Protein AF-A0A8S3ZIM2-F1 (afdb_monomer)

Solvent-accessible surface area (backbone atoms only — not comparable to full-atom values): 17611 Å² total; per-residue (Å²): 140,77,74,74,58,67,69,60,56,50,52,52,49,51,50,53,53,47,50,50,52,50,22,53,50,30,50,75,71,67,43,55,71,60,18,52,49,42,51,47,52,55,48,50,50,37,51,54,51,18,52,50,31,44,75,74,63,44,32,69,61,14,32,52,35,21,51,54,37,28,74,75,41,70,82,48,60,67,31,61,50,44,35,52,54,24,52,51,51,47,48,66,70,69,52,65,71,91,75,64,79,84,56,94,81,63,86,62,71,86,77,53,84,80,79,88,72,93,81,82,91,83,90,81,91,88,75,88,73,81,80,77,78,85,72,84,79,68,100,61,97,59,79,76,52,52,63,54,47,39,69,59,42,48,79,54,35,59,57,52,53,50,38,59,49,46,59,72,71,51,52,83,86,44,74,68,30,47,50,53,43,50,52,35,50,50,52,50,50,50,53,51,52,50,39,52,50,42,44,70,79,50,34,71,67,56,49,58,44,53,55,50,49,53,53,45,53,60,58,65,64,56,68,47,71,61,56,48,53,50,54,53,50,52,54,34,51,53,27,50,75,71,66,40,35,72,62,25,37,58,48,36,54,51,51,48,60,53,55,70,74,53,52,64,92,70,34,89,58,50,65,62,55,51,27,54,38,28,43,53,39,13,52,27,28,44,77,70,68,39,53,74,64,13,51,56,27,42,53,49,24,50,57,52,60,73,75,108

Nearest PDB structures (foldseek):
  1qz2-assembly1_C  TM=8.753E-01  e=6.928E-01  Homo sapiens
  2hr2-assembly2_B  TM=8.976E-01  e=2.356E+00  Chlorobaculum tepidum TLS

Radius of gyration: 35.04 Å; Cα contacts (8 Å, |Δi|>4): 191; chains: 1; bounding box: 87×46×107 Å

InterPro domains:
  IPR011990 Tetratricopeptide-like helical domain superfamily [G3DSA:1.25.40.10] (6-304)
  IPR011990 Tetratricopeptide-like helical domain superfamily [SSF48452] (17-300)
  IPR019734 Tetratricopeptide repeat [SM00028] (43-76)
  IPR019734 Tetratricopeptide repeat [SM00028] (275-308)
  IPR040111 Outer dynein arm-docking complex subunit 4 [PTHR23040] (44-307)

Organism: NCBI:txid100452

Foldseek 3Di:
DDDPPVVVVVVVVVVLVVLLVVLVVCVVVVVPVVSVVSLVVSLVVLLVVLVVCVVVVVLVVSLVSLVVSCVSPVPDVSSVVSNVLSVVSVCVVVDDPVVDDDDPPDDCVVVDDDDDDDDDDDDDDDDPPPPDDDDDDDPDDDCPCLVVLCVQCPVCSVVLVVLVVLLVPQDPPDPVSVVSNVVSVVVNVVSVVSSVVSCSVCPPVNVVVVVVVVVVVVVVPPQQPQRVLVVLLVVLVVCVVVVVLVVSLVSLVVSLVVLVPDDCVRPVPSLVSNLSSLQSNLSSCVSVVVNVSSVVSPVVSVVSVVVD

Secondary structure (DSSP, 8-state):
--PPPHHHHHHHHHHHHHHHHHHHHHHHHT-HHHHHHHHHHHHHHHHHHHHHHHHHT-HHHHHHHHHHHHHH-TT-HHHHHHHHHHHHHHHHHH--GGG----S---GGGTS--------------------------S---THHHHHHHHHHTTHHHHHHHHHHHHHHS-SSSHHHHHHHHHHHHHHHHHHHHHHHHHHHS-HHHHHHHHHHHHHHHHHTS--HHHHHHHHHHHHHHHHHTT-HHHHHHHHHHHHHHHHH--TTT-TTHHHHHHHHHHHHHHHHHHTT-HHHHHHHHHHHHHHHHT-

pLDDT: mean 75.24, std 18.79, range [26.83, 96.44]

Structure (mmCIF, N/CA/C/O backbone):
data_AF-A0A8S3ZIM2-F1
#
_entry.id   AF-A0A8S3ZIM2-F1
#
loop_
_atom_site.group_PDB
_atom_site.id
_atom_site.type_symbol
_atom_site.label_atom_id
_atom_site.label_alt_id
_atom_site.label_comp_id
_atom_site.label_asym_id
_atom_site.label_entity_id
_atom_site.label_seq_id
_atom_site.pdbx_PDB_ins_code
_atom_site.Cartn_x
_atom_site.Cartn_y
_atom_site.Cartn_z
_atom_site.occupancy
_atom_site.B_iso_or_equiv
_atom_site.auth_seq_id
_atom_site.auth_comp_id
_atom_site.auth_asym_id
_atom_site.auth_atom_id
_atom_site.pdbx_PDB_model_num
ATOM 1 N N . MET A 1 1 ? 0.682 16.367 19.847 1.00 40.06 1 MET A N 1
ATOM 2 C CA . MET A 1 1 ? 1.131 16.804 21.178 1.00 40.06 1 MET A CA 1
ATOM 3 C C . MET A 1 1 ? 0.070 17.737 21.733 1.00 40.06 1 MET A C 1
ATOM 5 O O . MET A 1 1 ? 0.164 18.943 21.583 1.00 40.06 1 MET A O 1
ATOM 9 N N . PHE A 1 2 ? -0.998 17.145 22.250 1.00 35.56 2 PHE A N 1
ATOM 10 C CA . PHE A 1 2 ? -1.860 17.784 23.233 1.00 35.56 2 PHE A CA 1
ATOM 11 C C . PHE A 1 2 ? -1.842 16.796 24.382 1.00 35.56 2 PHE A C 1
ATOM 13 O O . PHE A 1 2 ? -2.601 15.835 24.372 1.00 35.56 2 PHE A O 1
ATOM 20 N N . GLY A 1 3 ? -0.847 16.948 25.258 1.00 39.28 3 GLY A N 1
ATOM 21 C CA . GLY A 1 3 ? -1.004 16.418 26.600 1.00 39.28 3 GLY A CA 1
ATOM 22 C C . GLY A 1 3 ? -2.220 17.120 27.183 1.00 39.28 3 GLY A C 1
ATOM 23 O O . GLY A 1 3 ? -2.378 18.332 26.986 1.00 39.28 3 GLY A O 1
ATOM 24 N N . LEU A 1 4 ? -3.104 16.354 27.814 1.00 40.84 4 LEU A N 1
ATOM 25 C CA . LEU A 1 4 ? -4.016 16.944 28.779 1.00 40.84 4 LEU A CA 1
ATOM 26 C C . LEU A 1 4 ? -3.145 17.762 29.748 1.00 40.84 4 LEU A C 1
ATOM 28 O O . LEU A 1 4 ? -2.072 17.280 30.124 1.00 40.84 4 LEU A O 1
ATOM 32 N N . PRO A 1 5 ? -3.514 19.014 30.064 1.00 45.31 5 PRO A N 1
ATOM 33 C CA . PRO A 1 5 ? -2.774 19.787 31.052 1.00 45.31 5 PRO A CA 1
ATOM 34 C C . PRO A 1 5 ? -2.661 18.934 32.321 1.00 45.31 5 PRO A C 1
ATOM 36 O O . PRO A 1 5 ? -3.663 18.362 32.747 1.00 45.31 5 PRO A O 1
ATOM 39 N N . GLU A 1 6 ? -1.452 18.801 32.879 1.00 50.88 6 GLU A N 1
ATOM 40 C CA . GLU A 1 6 ? -1.159 17.921 34.029 1.00 50.88 6 GLU A CA 1
ATOM 41 C C . GLU A 1 6 ? -2.158 18.124 35.187 1.00 50.88 6 GLU A C 1
ATOM 43 O O . GLU A 1 6 ? -2.522 17.169 35.869 1.00 50.88 6 GLU A O 1
ATOM 48 N N . GLU A 1 7 ? -2.715 19.331 35.315 1.00 46.41 7 GLU A N 1
ATOM 49 C CA . GLU A 1 7 ? -3.773 19.686 36.265 1.00 46.41 7 GLU A CA 1
ATOM 50 C C . GLU A 1 7 ? -5.089 18.897 36.087 1.00 46.41 7 GLU A C 1
ATOM 52 O O . GLU A 1 7 ? -5.738 18.557 37.076 1.00 46.41 7 GLU A O 1
ATOM 57 N N . GLU A 1 8 ? -5.517 18.571 34.861 1.00 45.84 8 GLU A N 1
ATOM 58 C CA . GLU A 1 8 ? -6.723 17.755 34.630 1.00 45.84 8 GLU A CA 1
ATOM 59 C C . GLU A 1 8 ? -6.462 16.264 34.893 1.00 45.84 8 GLU A C 1
ATOM 61 O O . GLU A 1 8 ? -7.345 15.558 35.392 1.00 45.84 8 GLU A O 1
ATOM 66 N N . GLU A 1 9 ? -5.246 15.778 34.628 1.00 48.41 9 GLU A N 1
ATOM 67 C CA . GLU A 1 9 ? -4.852 14.407 34.968 1.00 48.41 9 GLU A CA 1
ATOM 68 C C . GLU A 1 9 ? -4.731 14.200 36.483 1.00 48.41 9 GLU A C 1
ATOM 70 O O . GLU A 1 9 ? -5.193 13.170 36.993 1.00 48.41 9 GLU A O 1
ATOM 75 N N . GLU A 1 10 ? -4.188 15.179 37.213 1.00 49.72 10 GLU A N 1
ATOM 76 C CA . GLU A 1 10 ? -4.162 15.190 38.679 1.00 49.72 10 GLU A CA 1
ATOM 77 C C . GLU A 1 10 ? -5.568 15.260 39.273 1.00 49.72 10 GLU A C 1
ATOM 79 O O . GLU A 1 10 ? -5.872 14.532 40.217 1.00 49.72 10 GLU A O 1
ATOM 84 N N . LYS A 1 11 ? -6.471 16.050 38.684 1.00 44.38 11 LYS A N 1
ATOM 85 C CA . LYS A 1 11 ? -7.861 16.157 39.150 1.00 44.38 11 LYS A CA 1
ATOM 86 C C . LYS A 1 11 ? -8.641 14.851 38.969 1.00 44.38 11 LYS A C 1
ATOM 88 O O . LYS A 1 11 ? -9.432 14.478 39.834 1.00 44.38 11 LYS A O 1
ATOM 93 N N . ILE A 1 12 ? -8.392 14.116 37.880 1.00 47.12 12 ILE A N 1
ATOM 94 C CA . ILE A 1 12 ? -9.002 12.800 37.624 1.00 47.12 12 ILE A CA 1
ATOM 95 C C . ILE A 1 12 ? -8.357 11.700 38.486 1.00 47.12 12 ILE A C 1
ATOM 97 O O . ILE A 1 12 ? -9.070 10.797 38.930 1.00 47.12 12 ILE A O 1
ATOM 101 N N . ARG A 1 13 ? -7.040 11.756 38.754 1.00 48.06 13 ARG A N 1
ATOM 102 C CA . ARG A 1 13 ? -6.398 10.894 39.771 1.00 48.06 13 ARG A CA 1
ATOM 103 C C . ARG A 1 13 ? -7.006 11.138 41.145 1.00 48.06 13 ARG A C 1
ATOM 105 O O . ARG A 1 13 ? -7.451 10.186 41.773 1.00 48.06 13 ARG A O 1
ATOM 112 N N . GLY A 1 14 ? -7.125 12.405 41.537 1.00 54.22 14 GLY A N 1
ATOM 113 C CA . GLY A 1 14 ? -7.735 12.821 42.795 1.00 54.22 14 GLY A CA 1
ATOM 114 C C . GLY A 1 14 ? -9.169 12.318 42.948 1.00 54.22 14 GLY A C 1
ATOM 115 O O . GLY A 1 14 ? -9.519 11.838 44.018 1.00 54.22 14 GLY A O 1
ATOM 116 N N . ALA A 1 15 ? -9.968 12.336 41.874 1.00 57.84 15 ALA A N 1
ATOM 117 C CA . ALA A 1 15 ? -11.332 11.804 41.883 1.00 57.84 15 ALA A CA 1
ATOM 118 C C . ALA A 1 15 ? -11.375 10.270 42.030 1.00 57.84 15 ALA A C 1
ATOM 120 O O . ALA A 1 15 ? -12.166 9.728 42.794 1.00 57.84 15 ALA A O 1
ATOM 121 N N . TYR A 1 16 ? -10.518 9.539 41.316 1.00 63.34 16 TYR A N 1
ATOM 122 C CA . TYR A 1 16 ? -10.446 8.080 41.444 1.00 63.34 16 TYR A CA 1
ATOM 123 C C . TYR A 1 16 ? -9.988 7.655 42.847 1.00 63.34 16 TYR A C 1
ATOM 125 O O . TYR A 1 16 ? -10.606 6.787 43.469 1.00 63.34 16 TYR A O 1
ATOM 133 N N . ASP A 1 17 ? -8.932 8.291 43.352 1.00 65.75 17 ASP A N 1
ATOM 134 C CA . ASP A 1 17 ? -8.382 8.009 44.673 1.00 65.75 17 ASP A CA 1
ATOM 135 C C . ASP A 1 17 ? -9.365 8.422 45.778 1.00 65.75 17 ASP A C 1
ATOM 137 O O . ASP A 1 17 ? -9.467 7.724 46.786 1.00 65.75 17 ASP A O 1
ATOM 141 N N . SER A 1 18 ? -10.172 9.473 45.564 1.00 68.75 18 SER A N 1
ATOM 142 C CA . SER A 1 18 ? -11.238 9.855 46.495 1.00 68.75 18 SER A CA 1
ATOM 143 C C . SER A 1 18 ? -12.371 8.832 46.542 1.00 68.75 18 SER A C 1
ATOM 145 O O . SER A 1 18 ? -12.758 8.433 47.636 1.00 68.75 18 SER A O 1
ATOM 147 N N . TYR A 1 19 ? -12.864 8.350 45.393 1.00 70.06 19 TYR A N 1
ATOM 148 C CA . TYR A 1 19 ? -13.929 7.336 45.365 1.00 70.06 19 TYR A CA 1
ATOM 149 C C . TYR A 1 19 ? -13.457 5.987 45.914 1.00 70.06 19 TYR A C 1
ATOM 151 O O . TYR A 1 19 ? -14.219 5.279 46.572 1.00 70.06 19 TYR A O 1
ATOM 159 N N . LYS A 1 20 ? -12.186 5.635 45.692 1.00 69.44 20 LYS A N 1
ATOM 160 C CA . LYS A 1 20 ? -11.586 4.438 46.284 1.00 69.44 20 LYS A CA 1
ATOM 161 C C . LYS A 1 20 ? -11.436 4.576 47.803 1.00 69.44 20 LYS A C 1
ATOM 163 O O . LYS A 1 20 ? -11.844 3.678 48.530 1.00 69.44 20 LYS A O 1
ATOM 168 N N . ALA A 1 21 ? -10.926 5.710 48.285 1.00 75.31 21 ALA A N 1
ATOM 169 C CA . ALA A 1 21 ? -10.783 5.970 49.716 1.00 75.31 21 ALA A CA 1
ATOM 170 C C . ALA A 1 21 ? -12.137 6.047 50.444 1.00 75.31 21 ALA A C 1
ATOM 172 O O . ALA A 1 21 ? -12.240 5.648 51.602 1.00 75.31 21 ALA A O 1
ATOM 173 N N . GLU A 1 22 ? -13.182 6.552 49.787 1.00 76.31 22 GLU A N 1
ATOM 174 C CA . GLU A 1 22 ? -14.550 6.557 50.312 1.00 76.31 22 GLU A CA 1
ATOM 175 C C . GLU A 1 22 ? -15.124 5.137 50.406 1.00 76.31 22 GLU A C 1
ATOM 177 O O . GLU A 1 22 ? -15.691 4.770 51.434 1.00 76.31 22 GLU A O 1
ATOM 182 N N . ALA A 1 23 ? -14.890 4.300 49.392 1.00 71.75 23 ALA A N 1
ATOM 183 C CA . ALA A 1 23 ? -15.284 2.894 49.421 1.00 71.75 23 ALA A CA 1
ATOM 184 C C . ALA A 1 23 ? -14.556 2.099 50.524 1.00 71.75 23 ALA A C 1
ATOM 186 O O . ALA A 1 23 ? -15.188 1.300 51.213 1.00 71.75 23 ALA A O 1
ATOM 187 N N . ASP A 1 24 ? -13.260 2.353 50.739 1.00 76.94 24 ASP A N 1
ATOM 188 C CA . ASP A 1 24 ? -12.471 1.754 51.826 1.00 76.94 24 ASP A CA 1
ATOM 189 C C . ASP A 1 24 ? -12.972 2.175 53.217 1.00 76.94 24 ASP A C 1
ATOM 191 O O . ASP A 1 24 ? -13.046 1.356 54.134 1.00 76.94 24 ASP A O 1
ATOM 195 N N . LYS A 1 25 ? -13.379 3.440 53.383 1.00 81.25 25 LYS A N 1
ATOM 196 C CA . LYS A 1 25 ? -13.999 3.924 54.628 1.00 81.25 25 LYS A CA 1
ATOM 197 C C . LYS A 1 25 ? -15.331 3.231 54.908 1.00 81.25 25 LYS A C 1
ATOM 199 O O . LYS A 1 25 ? -15.547 2.784 56.028 1.00 81.25 25 LYS A O 1
ATOM 204 N N . LEU A 1 26 ? -16.199 3.110 53.903 1.00 79.38 26 LEU A N 1
ATOM 205 C CA . LEU A 1 26 ? -17.494 2.431 54.034 1.00 79.38 26 LEU A CA 1
ATOM 206 C C . LEU A 1 26 ? -17.326 0.937 54.340 1.00 79.38 26 LEU A C 1
ATOM 208 O O . LEU A 1 26 ? -18.061 0.387 55.158 1.00 79.38 26 LEU A O 1
ATOM 212 N N . LEU A 1 27 ? -16.310 0.297 53.751 1.00 76.19 27 LEU A N 1
ATOM 213 C CA . LEU A 1 27 ? -15.953 -1.089 54.050 1.00 76.19 27 LEU A CA 1
ATOM 214 C C . LEU A 1 27 ? -15.533 -1.261 55.519 1.00 76.19 27 LEU A C 1
ATOM 216 O O . LEU A 1 27 ? -15.982 -2.196 56.179 1.00 76.19 27 LEU A O 1
ATOM 220 N N . ASN A 1 28 ? -14.718 -0.336 56.036 1.00 79.75 28 ASN A N 1
ATOM 221 C CA . ASN A 1 28 ? -14.279 -0.335 57.434 1.00 79.75 28 ASN A CA 1
ATOM 222 C C . ASN A 1 28 ? -15.417 -0.014 58.416 1.00 79.75 28 ASN A C 1
ATOM 224 O O . ASN A 1 28 ? -15.389 -0.480 59.552 1.00 79.75 28 ASN A O 1
ATOM 228 N N . ASN A 1 29 ? -16.424 0.742 57.974 1.00 82.69 29 ASN A N 1
ATOM 229 C CA . ASN A 1 29 ? -17.606 1.085 58.766 1.00 82.69 29 ASN A CA 1
ATOM 230 C C . ASN A 1 29 ? -18.688 -0.015 58.764 1.00 82.69 29 ASN A C 1
ATOM 232 O O . ASN A 1 29 ? -19.634 0.072 59.541 1.00 82.69 29 ASN A O 1
ATOM 236 N N . GLY A 1 30 ? -18.546 -1.063 57.940 1.00 75.75 30 GLY A N 1
ATOM 237 C CA . GLY A 1 30 ? -19.491 -2.186 57.862 1.00 75.75 30 GLY A CA 1
ATOM 238 C C . GLY A 1 30 ? -20.642 -2.000 56.864 1.00 75.75 30 GLY A C 1
ATOM 239 O O . GLY A 1 30 ? -21.494 -2.881 56.740 1.00 75.75 30 GLY A O 1
ATOM 240 N N . ASP A 1 31 ? -20.651 -0.909 56.094 1.00 79.94 31 ASP A N 1
ATOM 241 C CA . ASP A 1 31 ? -21.676 -0.615 55.086 1.00 79.94 31 ASP A CA 1
ATOM 242 C C . ASP A 1 31 ? -21.326 -1.262 53.737 1.00 79.94 31 ASP A C 1
ATOM 244 O O . ASP A 1 31 ? -20.987 -0.627 52.733 1.00 79.94 31 ASP A O 1
ATOM 248 N N . TYR A 1 32 ? -21.408 -2.595 53.710 1.00 72.75 32 TYR A N 1
ATOM 249 C CA . TYR A 1 32 ? -20.940 -3.410 52.585 1.00 72.75 32 TYR A CA 1
ATOM 250 C C . TYR A 1 32 ? -21.671 -3.118 51.265 1.00 72.75 32 TYR A C 1
ATOM 252 O O . TYR A 1 32 ? -21.058 -3.159 50.199 1.00 72.75 32 TYR A O 1
ATOM 260 N N . LYS A 1 33 ? -22.974 -2.803 51.301 1.00 74.56 33 LYS A N 1
ATOM 261 C CA . LYS A 1 33 ? -23.769 -2.532 50.085 1.00 74.56 33 LYS A CA 1
ATOM 262 C C . LYS A 1 33 ? -23.306 -1.267 49.364 1.00 74.56 33 LYS A C 1
ATOM 264 O O . LYS A 1 33 ? -23.179 -1.261 48.140 1.00 74.56 33 LYS A O 1
ATOM 269 N N . GLU A 1 34 ? -23.043 -0.206 50.115 1.00 74.69 34 GLU A N 1
ATOM 270 C CA . GLU A 1 34 ? -22.626 1.087 49.571 1.00 74.69 34 GLU A CA 1
ATOM 271 C C . GLU A 1 34 ? -21.165 1.048 49.131 1.00 74.69 34 GLU A C 1
ATOM 273 O O . GLU A 1 34 ? -20.849 1.526 48.040 1.00 74.69 34 GLU A O 1
ATOM 278 N N . ALA A 1 35 ? -20.308 0.350 49.884 1.00 70.44 35 ALA A N 1
ATOM 279 C CA . ALA A 1 35 ? -18.944 0.052 49.461 1.00 70.44 35 ALA A CA 1
ATOM 280 C C . ALA A 1 35 ? -18.919 -0.684 48.104 1.00 70.44 35 ALA A C 1
ATOM 282 O O . ALA A 1 35 ? -18.215 -0.269 47.182 1.00 70.44 35 ALA A O 1
ATOM 283 N N . ILE A 1 36 ? -19.738 -1.732 47.925 1.00 69.81 36 ILE A N 1
ATOM 284 C CA . ILE A 1 36 ? -19.829 -2.485 46.658 1.00 69.81 36 ILE A CA 1
ATOM 285 C C . ILE A 1 36 ? -20.285 -1.590 45.497 1.00 69.81 36 ILE A C 1
ATOM 287 O O . ILE A 1 36 ? -19.753 -1.705 44.384 1.00 69.81 36 ILE A O 1
ATOM 291 N N . ASN A 1 37 ? -21.248 -0.697 45.730 1.00 72.94 37 ASN A N 1
ATOM 292 C CA . ASN A 1 37 ? -21.720 0.243 44.715 1.00 72.94 37 ASN A CA 1
ATOM 293 C C . ASN A 1 37 ? -20.607 1.208 44.292 1.00 72.94 37 ASN A C 1
ATOM 295 O O . ASN A 1 37 ? -20.339 1.329 43.095 1.00 72.94 37 ASN A O 1
ATOM 299 N N . GLN A 1 38 ? -19.894 1.811 45.247 1.00 70.88 38 GLN A N 1
ATOM 300 C CA . GLN A 1 38 ? -18.771 2.709 44.957 1.00 70.88 38 GLN A CA 1
ATOM 301 C C . GLN A 1 38 ? -17.652 1.988 44.193 1.00 70.88 38 GLN A C 1
ATOM 303 O O . GLN A 1 38 ? -17.207 2.453 43.142 1.00 70.88 38 GLN A O 1
ATOM 308 N N . TYR A 1 39 ? -17.290 0.771 44.608 1.00 68.88 39 TYR A N 1
ATOM 309 C CA . TYR A 1 39 ? -16.339 -0.069 43.873 1.00 68.88 39 TYR A CA 1
ATOM 310 C C . TYR A 1 39 ? -16.793 -0.413 42.449 1.00 68.88 39 TYR A C 1
ATOM 312 O O . TYR A 1 39 ? -15.966 -0.583 41.543 1.00 68.88 39 TYR A O 1
ATOM 320 N N . THR A 1 40 ? -18.105 -0.506 42.226 1.00 68.38 40 THR A N 1
ATOM 321 C CA . THR A 1 40 ? -18.676 -0.738 40.895 1.00 68.38 40 THR A CA 1
ATOM 322 C C . THR A 1 40 ? -18.519 0.486 40.005 1.00 68.38 40 THR A C 1
ATOM 324 O O . THR A 1 40 ? -18.081 0.332 38.865 1.00 68.38 40 THR A O 1
ATOM 327 N N . TYR A 1 41 ? -18.776 1.688 40.524 1.00 74.00 41 TYR A N 1
ATOM 328 C CA . TYR A 1 41 ? -18.547 2.939 39.795 1.00 74.00 41 TYR A CA 1
ATOM 329 C C . TYR A 1 41 ? -17.073 3.147 39.449 1.00 74.00 41 TYR A C 1
ATOM 331 O O . TYR A 1 41 ? -16.751 3.463 38.305 1.00 74.00 41 TYR A O 1
ATOM 339 N N . VAL A 1 42 ? -16.174 2.875 40.396 1.00 76.38 42 VAL A N 1
ATOM 340 C CA . VAL A 1 42 ? -14.722 2.952 40.190 1.00 76.38 42 VAL A CA 1
ATOM 341 C C . VAL A 1 42 ? -14.268 2.007 39.069 1.00 76.38 42 VAL A C 1
ATOM 343 O O . VAL A 1 42 ? -13.549 2.413 38.152 1.00 76.38 42 VAL A O 1
ATOM 346 N N . SER A 1 43 ? -14.742 0.759 39.090 1.00 74.69 43 SER A N 1
ATOM 347 C CA . SER A 1 43 ? -14.428 -0.232 38.053 1.00 74.69 43 SER A CA 1
ATOM 348 C C . SER A 1 43 ? -15.003 0.170 36.691 1.00 74.69 43 SER A C 1
ATOM 350 O O . SER A 1 43 ? -14.339 0.048 35.663 1.00 74.69 43 SER A O 1
ATOM 352 N N . HIS A 1 44 ? -16.231 0.687 36.664 1.00 79.19 44 HIS A N 1
ATOM 353 C CA . HIS A 1 44 ? -16.870 1.127 35.428 1.00 79.19 44 HIS A CA 1
ATOM 354 C C . HIS A 1 44 ? -16.162 2.348 34.819 1.00 79.19 44 HIS A C 1
ATOM 356 O O . HIS A 1 44 ? -15.917 2.380 33.614 1.00 79.19 44 HIS A O 1
ATOM 362 N N . GLY A 1 45 ? -15.743 3.307 35.650 1.00 80.69 45 GLY A N 1
ATOM 363 C CA . GLY A 1 45 ? -14.967 4.473 35.228 1.00 80.69 45 GLY A CA 1
ATOM 364 C C . GLY A 1 45 ? -13.591 4.101 34.674 1.00 80.69 45 GLY A C 1
ATOM 365 O O . GLY A 1 45 ? -13.186 4.623 33.635 1.00 80.69 45 GLY A O 1
ATOM 366 N N . MET A 1 46 ? -12.893 3.139 35.294 1.00 82.62 46 MET A N 1
ATOM 367 C CA . MET A 1 46 ? -11.647 2.595 34.737 1.00 82.62 46 MET A CA 1
ATOM 368 C C . MET A 1 46 ? -11.851 1.991 33.349 1.00 82.62 46 MET A C 1
ATOM 370 O O . MET A 1 46 ? -11.039 2.220 32.454 1.00 82.62 46 MET A O 1
ATOM 374 N N . PHE A 1 47 ? -12.928 1.225 33.169 1.00 85.56 47 PHE A N 1
ATOM 375 C CA . PHE A 1 47 ? -13.239 0.606 31.887 1.00 85.56 47 PHE A CA 1
ATOM 376 C C . PHE A 1 47 ? -13.536 1.656 30.810 1.00 85.56 47 PHE A C 1
ATOM 378 O O . PHE A 1 47 ? -12.966 1.594 29.725 1.00 85.56 47 PHE A O 1
ATOM 385 N N . GLN A 1 48 ? -14.357 2.664 31.120 1.00 82.75 48 GLN A N 1
ATOM 386 C CA . GLN A 1 48 ? -14.639 3.764 30.191 1.00 82.75 48 GLN A CA 1
ATOM 387 C C . GLN A 1 48 ? -13.375 4.555 29.832 1.00 82.75 48 GLN A C 1
ATOM 389 O O . GLN A 1 48 ? -13.171 4.895 28.668 1.00 82.75 48 GLN A O 1
ATOM 394 N N . LYS A 1 49 ? -12.493 4.805 30.808 1.00 83.06 49 LYS A N 1
ATOM 395 C CA . LYS A 1 49 ? -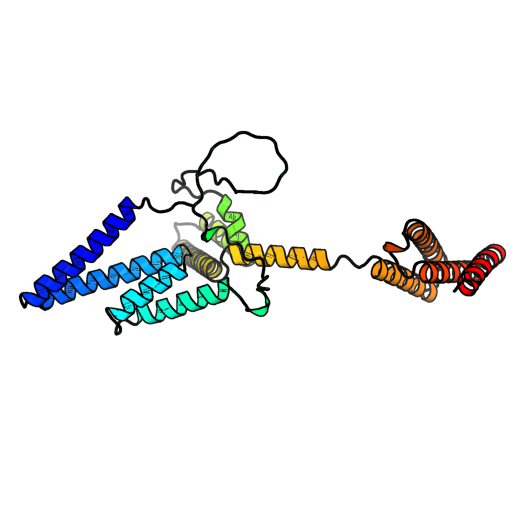11.202 5.464 30.578 1.00 83.06 49 LYS A CA 1
ATOM 396 C C . LYS A 1 49 ? -10.297 4.632 29.664 1.00 83.06 49 LYS A C 1
ATOM 398 O O . LYS A 1 49 ? -9.685 5.182 28.753 1.00 83.06 49 LYS A O 1
ATOM 403 N N . ALA A 1 50 ? -10.243 3.317 29.867 1.00 87.00 50 ALA A N 1
ATOM 404 C CA . ALA A 1 50 ? -9.489 2.409 29.006 1.00 87.00 50 ALA A CA 1
ATOM 405 C C . ALA A 1 50 ? -10.042 2.378 27.568 1.00 87.00 50 ALA A C 1
ATOM 407 O O . ALA A 1 50 ? -9.268 2.470 26.617 1.00 87.00 50 ALA A O 1
ATOM 408 N N . GLU A 1 51 ? -11.366 2.335 27.394 1.00 84.25 51 GLU A N 1
ATOM 409 C CA . GLU A 1 51 ? -12.008 2.413 26.073 1.00 84.25 51 GLU A CA 1
ATOM 410 C C . GLU A 1 51 ? -11.775 3.775 25.396 1.00 84.25 51 GLU A C 1
ATOM 412 O O . GLU A 1 51 ? -11.573 3.830 24.183 1.00 84.25 51 GLU A O 1
ATOM 417 N N . ALA A 1 52 ? -11.721 4.877 26.152 1.00 82.38 52 ALA A N 1
ATOM 418 C CA . ALA A 1 52 ? -11.377 6.191 25.611 1.00 82.38 52 ALA A CA 1
ATOM 419 C C . ALA A 1 52 ? -9.945 6.224 25.050 1.00 82.38 52 ALA A C 1
ATOM 421 O O . ALA A 1 52 ? -9.757 6.619 23.898 1.00 82.38 52 ALA A O 1
ATOM 422 N N . PHE A 1 53 ? -8.952 5.737 25.807 1.00 84.44 53 PHE A N 1
ATOM 423 C CA . PHE A 1 53 ? -7.573 5.610 25.313 1.00 84.44 53 PHE A CA 1
ATOM 424 C C . PHE A 1 53 ? -7.473 4.662 24.115 1.00 84.44 53 PHE A C 1
ATOM 426 O O . PHE A 1 53 ? -6.768 4.952 23.149 1.00 84.44 53 PHE A O 1
ATOM 433 N N . PHE A 1 54 ? -8.232 3.564 24.134 1.00 87.69 54 PHE A N 1
ATOM 434 C CA . PHE A 1 54 ? -8.287 2.627 23.018 1.00 87.69 54 PHE A CA 1
ATOM 435 C C . PHE A 1 54 ? -8.824 3.297 21.743 1.00 87.69 54 PHE A C 1
ATOM 437 O O . PHE A 1 54 ? -8.246 3.139 20.670 1.00 87.69 54 PHE A O 1
ATOM 444 N N . ASN A 1 55 ? -9.893 4.090 21.855 1.00 80.81 55 ASN A N 1
ATOM 445 C CA . ASN A 1 55 ? -10.471 4.835 20.733 1.00 80.81 55 ASN A CA 1
ATOM 446 C C . ASN A 1 55 ? -9.574 5.990 20.260 1.00 80.81 55 ASN A C 1
ATOM 448 O O . ASN A 1 55 ? -9.581 6.328 19.076 1.00 80.81 55 ASN A O 1
ATOM 452 N N . GLN A 1 56 ? -8.792 6.580 21.166 1.00 78.38 56 GLN A N 1
ATOM 453 C CA . GLN A 1 56 ? -7.763 7.570 20.844 1.00 78.38 56 GLN A CA 1
ATOM 454 C C . GLN A 1 56 ? -6.577 6.949 20.082 1.00 78.38 56 GLN A C 1
ATOM 456 O O . GLN A 1 56 ? -5.941 7.635 19.281 1.00 78.38 56 GLN A O 1
ATOM 461 N N . GLY A 1 57 ? -6.331 5.649 20.272 1.00 79.56 57 GLY A N 1
ATOM 462 C CA . GLY A 1 57 ? -5.251 4.893 19.636 1.00 79.56 57 GLY A CA 1
ATOM 463 C C . GLY A 1 57 ? -3.996 4.728 20.498 1.00 79.56 57 GLY A C 1
ATOM 464 O O . GLY A 1 57 ? -3.009 4.195 20.002 1.00 79.56 57 GLY A O 1
ATOM 465 N N . ASP A 1 58 ? -4.036 5.148 21.767 1.00 82.50 58 ASP A N 1
ATOM 466 C CA . ASP A 1 58 ? -2.962 4.936 22.747 1.00 82.50 58 ASP A CA 1
ATOM 467 C C . ASP A 1 58 ? -3.163 3.572 23.431 1.00 82.50 58 ASP A C 1
ATOM 469 O O . ASP A 1 58 ? -3.652 3.460 24.563 1.00 82.50 58 ASP A O 1
ATOM 473 N N . PHE A 1 59 ? -2.846 2.502 22.698 1.00 89.31 59 PHE A N 1
ATOM 474 C CA . PHE A 1 59 ? -3.154 1.126 23.097 1.00 89.31 59 PHE A CA 1
ATOM 475 C C . PHE A 1 59 ? -2.383 0.669 24.338 1.00 89.31 59 PHE A C 1
ATOM 477 O O . PHE A 1 59 ? -2.900 -0.122 25.125 1.00 89.31 59 PHE A O 1
ATOM 484 N N . GLU A 1 60 ? -1.179 1.191 24.551 1.00 90.06 60 GLU A N 1
ATOM 485 C CA . GLU A 1 60 ? -0.328 0.909 25.705 1.00 90.06 60 GLU A CA 1
ATOM 486 C C . GLU A 1 60 ? -0.985 1.423 26.987 1.00 90.06 60 GLU A C 1
ATOM 488 O O . GLU A 1 60 ? -1.097 0.699 27.978 1.00 90.06 60 GLU A O 1
ATOM 493 N N . MET A 1 61 ? -1.489 2.660 26.952 1.00 80.00 61 MET A N 1
ATOM 494 C CA . MET A 1 61 ? -2.173 3.263 28.092 1.00 80.00 61 MET A CA 1
ATOM 495 C C . MET A 1 61 ? -3.518 2.577 28.350 1.00 80.00 61 MET A C 1
ATOM 497 O O . MET A 1 61 ? -3.848 2.269 29.497 1.00 80.00 61 MET A O 1
ATOM 501 N N . ALA A 1 62 ? -4.263 2.256 27.287 1.00 88.75 62 ALA A N 1
ATOM 502 C CA . ALA A 1 62 ? -5.487 1.466 27.390 1.00 88.75 62 ALA A CA 1
ATOM 503 C C . ALA A 1 62 ? -5.229 0.099 28.050 1.00 88.75 62 ALA A C 1
ATOM 505 O O . ALA A 1 62 ? -5.945 -0.282 28.977 1.00 88.75 62 ALA A O 1
ATOM 506 N N . LEU A 1 63 ? -4.169 -0.606 27.637 1.00 93.19 63 LEU A N 1
ATOM 507 C CA . LEU A 1 63 ? -3.772 -1.902 28.191 1.00 93.19 63 LEU A CA 1
ATOM 508 C C . LEU A 1 63 ? -3.436 -1.806 29.687 1.00 93.19 63 LEU A C 1
ATOM 510 O O . LEU A 1 63 ? -3.887 -2.644 30.470 1.00 93.19 63 LEU A O 1
ATOM 514 N N . VAL A 1 64 ? -2.710 -0.763 30.105 1.00 89.19 64 VAL A N 1
ATOM 515 C CA . VAL A 1 64 ? -2.404 -0.511 31.524 1.00 89.19 64 VAL A CA 1
ATOM 516 C C . VAL A 1 64 ? -3.684 -0.337 32.342 1.00 89.19 64 VAL A C 1
ATOM 518 O O . VAL A 1 64 ? -3.822 -0.952 33.402 1.00 89.19 64 VAL A O 1
ATOM 521 N N . PHE A 1 65 ? -4.640 0.468 31.869 1.00 85.81 65 PHE A N 1
ATOM 522 C CA . PHE A 1 65 ? -5.911 0.654 32.574 1.00 85.81 65 PHE A CA 1
ATOM 523 C C . PHE A 1 65 ? -6.768 -0.617 32.586 1.00 85.81 65 PHE A C 1
ATOM 525 O O . PHE A 1 65 ? -7.380 -0.908 33.616 1.00 85.81 65 PHE A O 1
ATOM 532 N N . TYR A 1 66 ? -6.759 -1.422 31.518 1.00 92.69 66 TYR A N 1
ATOM 533 C CA . TYR A 1 66 ? -7.444 -2.714 31.524 1.00 92.69 66 TYR A CA 1
ATOM 534 C C . TYR A 1 66 ? -6.846 -3.696 32.536 1.00 92.69 66 TYR A C 1
ATOM 536 O O . TYR A 1 66 ? -7.603 -4.338 33.261 1.00 92.69 66 TYR A O 1
ATOM 544 N N . HIS A 1 67 ? -5.516 -3.785 32.644 1.00 91.69 67 HIS A N 1
ATOM 545 C CA . HIS A 1 67 ? -4.865 -4.621 33.659 1.00 91.69 67 HIS A CA 1
ATOM 546 C C . HIS A 1 67 ? -5.122 -4.117 35.081 1.00 91.69 67 HIS A C 1
ATOM 548 O O . HIS A 1 67 ? -5.416 -4.917 35.967 1.00 91.69 67 HIS A O 1
ATOM 554 N N . ARG A 1 68 ? -5.079 -2.797 35.307 1.00 86.69 68 ARG A N 1
ATOM 555 C CA . ARG A 1 68 ? -5.431 -2.203 36.608 1.00 86.69 68 ARG A CA 1
ATOM 556 C C . ARG A 1 68 ? -6.864 -2.547 37.010 1.00 86.69 68 ARG A C 1
ATOM 558 O O . ARG A 1 68 ? -7.080 -2.981 38.135 1.00 86.69 68 ARG A O 1
ATOM 565 N N . GLY A 1 69 ? -7.819 -2.415 36.089 1.00 86.12 69 GLY A N 1
ATOM 566 C CA . GLY A 1 69 ? -9.213 -2.787 36.332 1.00 86.12 69 GLY A CA 1
ATOM 567 C C . GLY A 1 69 ? -9.407 -4.289 36.541 1.00 86.12 69 GLY A C 1
ATOM 568 O O . GLY A 1 69 ? -10.158 -4.688 37.428 1.00 86.12 69 GLY A O 1
ATOM 569 N N . HIS A 1 70 ? -8.675 -5.124 35.800 1.00 87.62 70 HIS A N 1
ATOM 570 C CA . HIS A 1 70 ? -8.704 -6.578 35.965 1.00 87.62 70 HIS A CA 1
ATOM 571 C C . HIS A 1 70 ? -8.168 -7.029 37.330 1.00 87.62 70 HIS A C 1
ATOM 573 O O . HIS A 1 70 ? -8.738 -7.931 37.933 1.00 87.62 70 HIS A O 1
ATOM 579 N N . ASN A 1 71 ? -7.125 -6.373 37.847 1.00 83.81 71 ASN A N 1
ATOM 580 C CA . ASN A 1 71 ? -6.583 -6.665 39.176 1.00 83.81 71 ASN A CA 1
ATOM 581 C C . ASN A 1 71 ? -7.557 -6.280 40.301 1.00 83.81 71 ASN A C 1
ATOM 583 O O . ASN A 1 71 ? -7.552 -6.915 41.350 1.00 83.81 71 ASN A O 1
ATOM 587 N N . VAL A 1 72 ? -8.386 -5.250 40.093 1.00 79.69 72 VAL A N 1
ATOM 588 C CA . VAL A 1 72 ? -9.416 -4.831 41.060 1.00 79.69 72 VAL A CA 1
ATOM 589 C C . VAL A 1 72 ? -10.655 -5.729 40.978 1.00 79.69 72 VAL A C 1
ATOM 591 O O . VAL A 1 72 ? -11.221 -6.085 42.008 1.00 79.69 72 VAL A O 1
ATOM 594 N N . ARG A 1 73 ? -11.085 -6.114 39.768 1.00 79.12 73 ARG A N 1
ATOM 595 C CA . ARG A 1 73 ? -12.200 -7.047 39.540 1.00 79.12 73 ARG A CA 1
ATOM 596 C C . ARG A 1 73 ? -11.869 -8.066 38.446 1.00 79.12 73 ARG A C 1
ATOM 598 O O . ARG A 1 73 ? -12.174 -7.822 37.271 1.00 79.12 73 ARG A O 1
ATOM 605 N N . PRO A 1 74 ? -11.327 -9.240 38.814 1.00 81.50 74 PRO A N 1
ATOM 606 C CA . PRO A 1 74 ? -11.014 -10.286 37.842 1.00 81.50 74 PRO A CA 1
ATOM 607 C C . PRO A 1 74 ? -12.270 -10.917 37.214 1.00 81.50 74 PRO A C 1
ATOM 609 O O . PRO A 1 74 ? -12.224 -11.391 36.072 1.00 81.50 74 PRO A O 1
ATOM 612 N N . ASP A 1 75 ? -13.407 -10.852 37.913 1.00 82.81 75 ASP A N 1
ATOM 613 C CA . ASP A 1 75 ? -14.679 -11.456 37.497 1.00 82.81 75 ASP A CA 1
ATOM 614 C C . ASP A 1 75 ? -15.252 -10.822 36.222 1.00 82.81 75 ASP A C 1
ATOM 616 O O . ASP A 1 75 ? -15.826 -11.507 35.369 1.00 82.81 75 ASP A O 1
ATOM 620 N N . LEU A 1 76 ? -15.041 -9.514 36.036 1.00 83.19 76 LEU A N 1
ATOM 621 C CA . LEU A 1 76 ? -15.559 -8.759 34.896 1.00 83.19 76 LEU A CA 1
ATOM 622 C C . LEU A 1 76 ? -14.876 -9.189 33.590 1.00 83.19 76 LEU A C 1
ATOM 624 O O . LEU A 1 76 ? -13.722 -8.858 33.310 1.00 83.19 76 LEU A O 1
ATOM 628 N N . HIS A 1 77 ? -15.632 -9.888 32.737 1.00 86.50 77 HIS A N 1
ATOM 629 C CA . HIS A 1 77 ? -15.156 -10.350 31.429 1.00 86.50 77 HIS A CA 1
ATOM 630 C C . HIS A 1 77 ? -14.708 -9.201 30.510 1.00 86.50 77 HIS A C 1
ATOM 632 O O . HIS A 1 77 ? -13.773 -9.369 29.727 1.00 86.50 77 HIS A O 1
ATOM 638 N N . ASN A 1 78 ? -15.320 -8.021 30.644 1.00 86.12 78 ASN A N 1
ATOM 639 C CA . ASN A 1 78 ? -15.029 -6.847 29.818 1.00 86.12 78 ASN A CA 1
ATOM 640 C C . ASN A 1 78 ? -13.549 -6.440 29.877 1.00 86.12 78 ASN A C 1
ATOM 642 O O . ASN A 1 78 ? -12.968 -6.111 28.846 1.00 86.12 78 ASN A O 1
ATOM 646 N N . PHE A 1 79 ? -12.909 -6.539 31.049 1.00 91.12 79 PHE A N 1
ATOM 647 C CA . PHE A 1 79 ? -11.479 -6.255 31.184 1.00 91.12 79 PHE A CA 1
ATOM 648 C C . PHE A 1 79 ? -10.616 -7.292 30.463 1.00 91.12 79 PHE A C 1
ATOM 650 O O . PHE A 1 79 ? -9.698 -6.922 29.742 1.00 91.12 79 PHE A O 1
ATOM 657 N N . ARG A 1 80 ? -10.944 -8.586 30.572 1.00 92.50 80 ARG A N 1
ATOM 658 C CA . ARG A 1 80 ? -10.227 -9.659 29.856 1.00 92.50 80 ARG A CA 1
ATOM 659 C C . ARG A 1 80 ? -10.349 -9.524 28.339 1.00 92.50 80 ARG A C 1
ATOM 661 O O . ARG A 1 80 ? -9.394 -9.795 27.611 1.00 92.50 80 ARG A O 1
ATOM 668 N N . LEU A 1 81 ? -11.520 -9.115 27.855 1.00 92.75 81 LEU A N 1
ATOM 669 C CA . LEU A 1 81 ? -11.724 -8.806 26.444 1.00 92.75 81 LEU A CA 1
ATOM 670 C C . LEU A 1 81 ? -10.900 -7.580 26.024 1.00 92.75 81 LEU A C 1
ATOM 672 O O . LEU A 1 81 ? -10.193 -7.651 25.024 1.00 92.75 81 LEU A O 1
ATOM 676 N N . GLY A 1 82 ? -10.934 -6.505 26.817 1.00 92.00 82 GLY A N 1
ATOM 677 C CA . GLY A 1 82 ? -10.156 -5.286 26.587 1.00 92.00 82 GLY A CA 1
ATOM 678 C C . GLY A 1 82 ? -8.645 -5.528 26.541 1.00 92.00 82 GLY A C 1
ATOM 679 O O . GLY A 1 82 ? -7.981 -5.013 25.647 1.00 92.00 82 GLY A O 1
ATOM 680 N N . ILE A 1 83 ? -8.112 -6.379 27.428 1.00 94.62 83 ILE A N 1
ATOM 681 C CA . ILE A 1 83 ? -6.696 -6.788 27.429 1.00 94.62 83 ILE A CA 1
ATOM 682 C C . ILE A 1 83 ? -6.328 -7.438 26.095 1.00 94.62 83 ILE A C 1
ATOM 684 O O . ILE A 1 83 ? -5.401 -6.979 25.435 1.00 94.62 83 ILE A O 1
ATOM 688 N N . ARG A 1 84 ? -7.078 -8.462 25.661 1.00 94.25 84 ARG A N 1
ATOM 689 C CA . ARG A 1 84 ? -6.806 -9.150 24.387 1.00 94.25 84 ARG A CA 1
ATOM 690 C C . ARG A 1 84 ? -6.905 -8.198 23.198 1.00 94.25 84 ARG A C 1
ATOM 692 O O . ARG A 1 84 ? -6.013 -8.177 22.361 1.00 94.25 84 ARG A O 1
ATOM 699 N N . LYS A 1 85 ? -7.946 -7.362 23.175 1.00 93.75 85 LYS A N 1
ATOM 700 C CA . LYS A 1 85 ? -8.176 -6.345 22.140 1.00 93.75 85 LYS A CA 1
ATOM 701 C C . LYS A 1 85 ? -7.006 -5.357 22.047 1.00 93.75 85 LYS A C 1
ATOM 703 O O . LYS A 1 85 ? -6.552 -5.043 20.952 1.00 93.75 85 LYS A O 1
ATOM 708 N N . ALA A 1 86 ? -6.505 -4.874 23.184 1.00 94.06 86 ALA A N 1
ATOM 709 C CA . ALA A 1 86 ? -5.372 -3.953 23.234 1.00 94.06 86 ALA A CA 1
ATOM 710 C C . ALA A 1 86 ? -4.050 -4.639 22.855 1.00 94.06 86 ALA A C 1
ATOM 712 O O . ALA A 1 86 ? -3.275 -4.068 22.096 1.00 94.06 86 ALA A O 1
ATOM 713 N N . GLN A 1 87 ? -3.813 -5.874 23.306 1.00 93.25 87 GLN A N 1
ATOM 714 C CA . GLN A 1 87 ? -2.640 -6.663 22.912 1.00 93.25 87 GLN A CA 1
ATOM 715 C C . GLN A 1 87 ? -2.602 -6.921 21.404 1.00 93.25 87 GLN A C 1
ATOM 717 O O . GLN A 1 87 ? -1.567 -6.724 20.772 1.00 93.25 87 GLN A O 1
ATOM 722 N N . GLU A 1 88 ? -3.732 -7.315 20.818 1.00 91.50 88 GLU A N 1
ATOM 723 C CA . GLU A 1 88 ? -3.851 -7.539 19.379 1.00 91.50 88 GLU A CA 1
ATOM 724 C C . GLU A 1 88 ? -3.645 -6.237 18.596 1.00 91.50 88 GLU A C 1
ATOM 726 O O . GLU A 1 88 ? -2.910 -6.220 17.611 1.00 91.50 88 GLU A O 1
ATOM 731 N N . ALA A 1 89 ? -4.210 -5.119 19.066 1.00 89.38 89 ALA A N 1
ATOM 732 C CA . ALA A 1 89 ? -3.980 -3.808 18.465 1.00 89.38 89 ALA A CA 1
ATOM 733 C C . ALA A 1 89 ? -2.495 -3.404 18.502 1.00 89.38 89 ALA A C 1
ATOM 735 O O . ALA A 1 89 ? -1.967 -2.947 17.490 1.00 89.38 89 ALA A O 1
ATOM 736 N N . ILE A 1 90 ? -1.798 -3.629 19.623 1.00 88.06 90 ILE A N 1
ATOM 737 C CA . ILE A 1 90 ? -0.351 -3.381 19.742 1.00 88.06 90 ILE A CA 1
ATOM 738 C C . ILE A 1 90 ? 0.427 -4.277 18.778 1.00 88.06 90 ILE A C 1
ATOM 740 O O . ILE A 1 90 ? 1.280 -3.785 18.041 1.00 88.06 90 ILE A O 1
ATOM 744 N N . PHE A 1 91 ? 0.120 -5.575 18.731 1.00 84.94 91 PHE A N 1
ATOM 745 C CA . PHE A 1 91 ? 0.791 -6.511 17.830 1.00 84.94 91 PHE A CA 1
ATOM 746 C C . PHE A 1 91 ? 0.600 -6.117 16.360 1.00 84.94 91 PHE A C 1
ATOM 748 O O . PHE A 1 91 ? 1.557 -6.099 15.587 1.00 84.94 91 PHE A O 1
ATOM 755 N N . ASN A 1 92 ? -0.612 -5.708 15.989 1.00 86.31 92 ASN A N 1
ATOM 756 C CA . ASN A 1 92 ? -0.918 -5.210 14.651 1.00 86.31 92 ASN A CA 1
ATOM 757 C C . ASN A 1 92 ? -0.171 -3.906 14.323 1.00 86.31 92 ASN A C 1
ATOM 759 O O . ASN A 1 92 ? 0.238 -3.709 13.177 1.00 86.31 92 ASN A O 1
ATOM 763 N N . CYS A 1 93 ? 0.038 -3.027 15.308 1.00 80.62 93 CYS A N 1
ATOM 764 C CA . CYS A 1 93 ? 0.822 -1.798 15.153 1.00 80.62 93 CYS A CA 1
ATOM 765 C C . CYS A 1 93 ? 2.321 -2.064 14.969 1.00 80.62 93 CYS A C 1
ATOM 767 O O . CYS A 1 93 ? 2.954 -1.432 14.122 1.00 80.62 93 CYS A O 1
ATOM 769 N N . VAL A 1 94 ? 2.890 -2.976 15.761 1.00 77.56 94 VAL A N 1
ATOM 770 C CA . VAL A 1 94 ? 4.324 -3.309 15.737 1.00 77.56 94 VAL A CA 1
ATOM 771 C C . VAL A 1 94 ? 4.671 -4.168 14.514 1.00 77.56 94 VAL A C 1
ATOM 773 O O . VAL A 1 94 ? 5.708 -3.966 13.880 1.00 77.56 94 VAL A O 1
ATOM 776 N N . GLY A 1 95 ? 3.780 -5.083 14.130 1.00 72.81 95 GLY A N 1
ATOM 777 C CA . GLY A 1 95 ? 3.997 -6.029 13.042 1.00 72.81 95 GLY A CA 1
ATOM 778 C C . GLY A 1 95 ? 5.004 -7.130 13.392 1.00 72.81 95 GLY A C 1
ATOM 779 O O . GLY A 1 95 ? 5.323 -7.379 14.552 1.00 72.81 95 GLY A O 1
ATOM 780 N N . THR A 1 96 ? 5.504 -7.831 12.372 1.00 70.44 96 THR A N 1
ATOM 781 C CA . THR A 1 96 ? 6.454 -8.939 12.552 1.00 70.44 96 THR A CA 1
ATOM 782 C C . THR A 1 96 ? 7.841 -8.430 12.971 1.00 70.44 96 THR A C 1
ATOM 784 O O . THR A 1 96 ? 8.353 -7.518 12.310 1.00 70.44 96 THR A O 1
ATOM 787 N N . PRO A 1 97 ? 8.497 -9.046 13.976 1.00 65.00 97 PRO A N 1
ATOM 788 C CA . PRO A 1 97 ? 9.793 -8.600 14.502 1.00 65.00 97 PRO A CA 1
ATOM 789 C C . PRO A 1 97 ? 10.908 -8.545 13.443 1.00 65.00 97 PRO A C 1
ATOM 791 O O . PRO A 1 97 ? 11.767 -7.672 13.520 1.00 65.00 97 PRO A O 1
ATOM 794 N N . ASP A 1 98 ? 10.828 -9.356 12.382 1.00 65.00 98 ASP A N 1
ATOM 795 C CA . ASP A 1 98 ? 11.741 -9.318 11.222 1.00 65.00 98 ASP A CA 1
ATOM 796 C C . ASP A 1 98 ? 11.816 -7.960 10.500 1.00 65.00 98 ASP A C 1
ATOM 798 O O . ASP A 1 98 ? 12.764 -7.681 9.764 1.00 65.00 98 ASP A O 1
ATOM 802 N N . ARG A 1 99 ? 10.816 -7.088 10.681 1.00 57.22 99 ARG A N 1
ATOM 803 C CA . ARG A 1 99 ? 10.794 -5.750 10.070 1.00 57.22 99 ARG A CA 1
ATOM 804 C C . ARG A 1 99 ? 11.605 -4.721 10.856 1.00 57.22 99 ARG A C 1
ATOM 806 O O . ARG A 1 99 ? 11.968 -3.692 10.285 1.00 57.22 99 ARG A O 1
ATOM 813 N N . VAL A 1 100 ? 11.884 -4.971 12.136 1.00 59.16 100 VAL A N 1
ATOM 814 C CA . VAL A 1 100 ? 12.574 -4.030 13.027 1.00 59.16 100 VAL A CA 1
ATOM 815 C C . VAL A 1 100 ? 14.049 -4.413 13.109 1.00 59.16 100 VAL A C 1
ATOM 817 O O . VAL A 1 100 ? 14.472 -5.182 13.967 1.00 59.16 100 VAL A O 1
ATOM 820 N N . LYS A 1 101 ? 14.863 -3.861 12.204 1.00 59.28 101 LYS A N 1
ATOM 821 C CA . LYS A 1 101 ? 16.325 -3.970 12.295 1.00 59.28 101 LYS A CA 1
ATOM 822 C C . LYS A 1 101 ? 16.826 -2.998 13.360 1.00 59.28 101 LYS A C 1
ATOM 824 O O . LYS A 1 101 ? 16.981 -1.810 13.089 1.00 59.28 101 LYS A O 1
ATOM 829 N N . LEU A 1 102 ? 17.045 -3.497 14.574 1.00 63.06 102 LEU A N 1
ATOM 830 C CA . LEU A 1 102 ? 17.662 -2.724 15.648 1.00 63.06 102 LEU A CA 1
ATOM 831 C C . LEU A 1 102 ? 19.121 -2.426 15.276 1.00 63.06 102 LEU A C 1
ATOM 833 O O . LEU A 1 102 ? 19.944 -3.331 15.162 1.00 63.06 102 LEU A O 1
ATOM 837 N N . THR A 1 103 ? 19.442 -1.155 15.057 1.00 65.12 103 THR A N 1
ATOM 838 C CA . THR A 1 103 ? 20.819 -0.682 14.879 1.00 65.12 103 THR A CA 1
ATOM 839 C C . THR A 1 103 ? 21.410 -0.292 16.232 1.00 65.12 103 THR A C 1
ATOM 841 O O . THR A 1 103 ? 20.711 0.295 17.053 1.00 65.12 103 THR A O 1
ATOM 844 N N . MET A 1 104 ? 22.706 -0.542 16.453 1.00 62.44 104 MET A N 1
ATOM 845 C CA . MET A 1 104 ? 23.423 -0.131 17.679 1.00 62.44 104 MET A CA 1
ATOM 846 C C . MET A 1 104 ? 23.450 1.395 17.892 1.00 62.44 104 MET A C 1
ATOM 848 O O . MET A 1 104 ? 23.684 1.872 18.997 1.00 62.44 104 MET A O 1
ATOM 852 N N . THR A 1 105 ? 23.159 2.174 16.851 1.00 63.44 105 THR A N 1
ATOM 853 C CA . THR A 1 105 ? 22.881 3.611 16.925 1.00 63.44 105 THR A CA 1
ATOM 854 C C . THR A 1 105 ? 21.432 3.839 17.370 1.00 63.44 105 THR A C 1
ATOM 856 O O . THR A 1 105 ? 20.581 4.229 16.571 1.00 63.44 105 THR A O 1
ATOM 859 N N . GLY A 1 106 ? 21.113 3.501 18.618 1.00 58.59 106 GLY A N 1
ATOM 860 C CA . GLY A 1 106 ? 19.822 3.841 19.217 1.00 58.59 106 GLY A CA 1
ATOM 861 C C . GLY A 1 106 ? 19.696 5.354 19.425 1.00 58.59 106 GLY A C 1
ATOM 862 O O . GLY A 1 106 ? 20.684 6.026 19.719 1.00 58.59 106 GLY A O 1
ATOM 863 N N . ASP A 1 107 ? 18.490 5.903 19.275 1.00 56.56 107 ASP A N 1
ATOM 864 C CA . ASP A 1 107 ? 18.231 7.316 19.559 1.00 56.56 107 ASP A CA 1
ATOM 865 C C . ASP A 1 107 ? 18.157 7.529 21.082 1.00 56.56 107 ASP A C 1
ATOM 867 O O . ASP A 1 107 ? 17.149 7.252 21.730 1.00 56.56 107 ASP A O 1
ATOM 871 N N . LEU A 1 108 ? 19.272 7.979 21.665 1.00 64.12 108 LEU A N 1
ATOM 872 C CA . LEU A 1 108 ? 19.420 8.255 23.099 1.00 64.12 108 LEU A CA 1
ATOM 873 C C . LEU A 1 108 ? 18.809 9.603 23.517 1.00 64.12 108 LEU A C 1
ATOM 875 O O . LEU A 1 108 ? 18.937 9.998 24.675 1.00 64.12 108 LEU A O 1
ATOM 879 N N . SER A 1 109 ? 18.128 10.315 22.612 1.00 60.94 109 SER A N 1
ATOM 880 C CA . SER A 1 109 ? 17.517 11.622 22.897 1.00 60.94 109 SER A CA 1
ATOM 881 C C . SER A 1 109 ? 16.490 11.602 24.036 1.00 60.94 109 SER A C 1
ATOM 883 O O . SER A 1 109 ? 16.219 12.646 24.620 1.00 60.94 109 SER A O 1
ATOM 885 N N . CYS A 1 110 ? 15.971 10.429 24.412 1.00 50.47 110 CYS A N 1
ATOM 886 C CA . CYS A 1 110 ? 15.060 10.272 25.546 1.00 50.47 110 CYS A CA 1
ATOM 887 C C . CYS A 1 110 ? 15.757 10.289 26.926 1.00 50.47 110 CYS A C 1
ATOM 889 O O . CYS A 1 110 ? 15.079 10.444 27.938 1.00 50.47 110 CYS A O 1
ATOM 891 N N . PHE A 1 111 ? 17.087 10.124 26.984 1.00 46.38 111 PHE A N 1
ATOM 892 C CA . PHE A 1 111 ? 17.863 10.110 28.236 1.00 46.38 111 PHE A CA 1
ATOM 893 C C . PHE A 1 111 ? 18.480 11.462 28.598 1.00 46.38 111 PHE A C 1
ATOM 895 O O . PHE A 1 111 ? 18.916 11.645 29.734 1.00 46.38 111 PHE A O 1
ATOM 902 N N . TYR A 1 112 ? 18.519 12.411 27.662 1.00 51.94 112 TYR A N 1
ATOM 903 C CA . TYR A 1 112 ? 19.086 13.730 27.911 1.00 51.94 112 TYR A CA 1
ATOM 904 C C . TYR A 1 112 ? 17.963 14.738 28.182 1.00 51.94 112 TYR A C 1
ATOM 906 O O . TYR A 1 112 ? 17.156 15.003 27.285 1.00 51.94 112 TYR A O 1
ATOM 914 N N . PRO A 1 113 ? 17.899 15.332 29.388 1.00 47.88 113 PRO A N 1
ATOM 915 C CA . PRO A 1 113 ? 17.049 16.487 29.638 1.00 47.88 113 PRO A CA 1
ATOM 916 C C . PRO A 1 113 ? 17.416 17.578 28.630 1.00 47.88 113 PRO A C 1
ATOM 918 O O . PRO A 1 113 ? 18.574 17.984 28.530 1.00 47.88 113 PRO A O 1
ATOM 921 N N . SER A 1 114 ? 16.452 18.012 27.822 1.00 47.56 114 SER A N 1
ATOM 922 C CA . SER A 1 114 ? 16.688 19.080 26.855 1.00 47.56 114 SER A CA 1
ATOM 923 C C . SER A 1 114 ? 16.756 20.417 27.591 1.00 47.56 114 SER A C 1
ATOM 925 O O . SER A 1 114 ? 15.723 21.001 27.903 1.00 47.56 114 SER A O 1
ATOM 927 N N . ASP A 1 115 ? 17.969 20.902 27.856 1.00 42.44 115 ASP A N 1
ATOM 928 C CA . ASP A 1 115 ? 18.195 22.271 28.320 1.00 42.44 115 ASP A CA 1
ATOM 929 C C . ASP A 1 115 ? 17.824 23.264 27.206 1.00 42.44 115 ASP A C 1
ATOM 931 O O . ASP A 1 115 ? 18.508 23.405 26.187 1.00 42.44 115 ASP A O 1
ATOM 935 N N . GLU A 1 116 ? 16.711 23.972 27.393 1.00 44.50 116 GLU A N 1
ATOM 936 C CA . GLU A 1 116 ? 16.264 25.032 26.496 1.00 44.50 116 GLU A CA 1
ATOM 937 C C . GLU A 1 116 ? 17.219 26.239 26.538 1.00 44.50 116 GLU A C 1
ATOM 939 O O . GLU A 1 116 ? 17.147 27.089 27.427 1.00 44.50 116 GLU A O 1
ATOM 944 N N . LYS A 1 117 ? 18.076 26.394 25.520 1.00 39.66 117 LYS A N 1
ATOM 945 C CA . LYS A 1 117 ? 18.740 27.677 25.231 1.00 39.66 117 LYS A CA 1
ATOM 946 C C . LYS A 1 117 ? 18.523 28.113 23.782 1.00 39.66 117 LYS A C 1
ATOM 948 O O . LYS A 1 117 ? 18.971 27.487 22.826 1.00 39.66 117 LYS A O 1
ATOM 953 N N . LYS A 1 118 ? 17.821 29.244 23.645 1.00 45.12 118 LYS A N 1
ATOM 954 C CA . LYS A 1 118 ? 17.557 29.994 22.406 1.00 45.12 118 LYS A CA 1
ATOM 955 C C . LYS A 1 118 ? 18.863 30.492 21.770 1.00 45.12 118 LYS A C 1
ATOM 957 O O . LYS A 1 118 ? 19.568 31.271 22.403 1.00 45.12 118 LYS A O 1
ATOM 962 N N . SER A 1 119 ? 19.110 30.204 20.489 1.00 35.88 119 SER A N 1
ATOM 963 C CA . SER A 1 119 ? 19.872 31.111 19.613 1.00 35.88 119 SER A CA 1
ATOM 964 C C . SER A 1 119 ? 19.573 30.882 18.118 1.00 35.88 119 SER A C 1
ATOM 966 O O . SER A 1 119 ? 18.901 29.928 17.735 1.00 35.88 119 SER A O 1
ATOM 968 N N . ARG A 1 120 ? 19.938 31.874 17.302 1.00 33.97 120 ARG A N 1
ATOM 969 C CA . ARG A 1 120 ? 19.340 32.271 16.016 1.00 33.97 120 ARG A CA 1
ATOM 970 C C . ARG A 1 120 ? 19.857 31.496 14.788 1.00 33.97 120 ARG A C 1
ATOM 972 O O . ARG A 1 120 ? 21.010 31.102 14.720 1.00 33.97 120 ARG A O 1
ATOM 979 N N . ASN A 1 121 ? 18.976 31.410 13.786 1.00 34.41 121 ASN A N 1
ATOM 980 C CA . ASN A 1 121 ? 19.130 30.907 12.410 1.00 34.41 121 ASN A CA 1
ATOM 981 C C . ASN A 1 121 ? 20.506 31.079 11.722 1.00 34.41 121 ASN A C 1
ATOM 983 O O . ASN A 1 121 ? 20.983 32.205 11.595 1.00 34.41 121 ASN A O 1
ATOM 987 N N . LYS A 1 122 ? 20.968 30.015 11.040 1.00 29.36 122 LYS A N 1
ATOM 988 C CA . LYS A 1 122 ? 21.086 29.919 9.560 1.00 29.36 122 LYS A CA 1
ATOM 989 C C . LYS A 1 122 ? 21.100 28.438 9.133 1.00 29.36 122 LYS A C 1
ATOM 991 O O . LYS A 1 122 ? 21.588 27.589 9.865 1.00 29.36 122 LYS A O 1
ATOM 996 N N . GLY A 1 123 ? 20.431 28.142 8.017 1.00 28.72 123 GLY A N 1
ATOM 997 C CA . GLY A 1 123 ? 19.857 26.828 7.703 1.00 28.72 123 GLY A CA 1
ATOM 998 C C . GLY A 1 123 ? 20.764 25.790 7.039 1.00 28.72 123 GLY A C 1
ATOM 999 O O . GLY A 1 123 ? 21.816 26.123 6.519 1.00 28.72 123 GLY A O 1
ATOM 1000 N N . VAL A 1 124 ? 20.277 24.545 7.054 1.00 26.83 124 VAL A N 1
ATOM 1001 C CA . VAL A 1 124 ? 20.133 23.544 5.973 1.00 26.83 124 VAL A CA 1
ATOM 1002 C C . VAL A 1 124 ? 19.305 22.395 6.589 1.00 26.83 124 VAL A C 1
ATOM 1004 O O . VAL A 1 124 ? 19.288 22.205 7.803 1.00 26.83 124 VAL A O 1
ATOM 1007 N N . GLY A 1 125 ? 18.455 21.762 5.780 1.00 27.09 125 GLY A N 1
ATOM 1008 C CA . GLY A 1 125 ? 17.215 21.120 6.218 1.00 27.09 125 GLY A CA 1
ATOM 1009 C C . GLY A 1 125 ? 17.339 19.773 6.933 1.00 27.09 125 GLY A C 1
ATOM 1010 O O . GLY A 1 125 ? 18.216 18.979 6.633 1.00 27.09 125 GLY A O 1
ATOM 1011 N N . CYS A 1 126 ? 16.368 19.501 7.812 1.00 29.27 126 CYS A N 1
ATOM 1012 C CA . CYS A 1 126 ? 15.472 18.334 7.769 1.00 29.27 126 CYS A CA 1
ATOM 1013 C C . CYS A 1 126 ? 14.771 18.171 9.130 1.00 29.27 126 CYS A C 1
ATOM 1015 O O . CYS A 1 126 ? 15.246 17.470 10.008 1.00 29.27 126 CYS A O 1
ATOM 1017 N N . THR A 1 127 ? 13.612 18.803 9.314 1.00 30.42 127 THR A N 1
ATOM 1018 C CA . THR A 1 127 ? 12.566 18.309 10.226 1.00 30.42 127 THR A CA 1
ATOM 1019 C C . THR A 1 127 ? 11.231 18.855 9.737 1.00 30.42 127 THR A C 1
ATOM 1021 O O . THR A 1 127 ? 10.852 19.994 10.003 1.00 30.42 127 THR A O 1
ATOM 1024 N N . LYS A 1 128 ? 10.471 18.04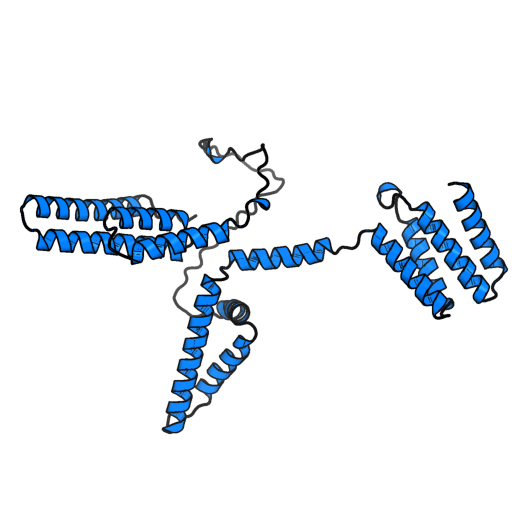1 8.998 1.00 35.41 128 LYS A N 1
ATOM 1025 C CA . LYS A 1 128 ? 9.052 18.335 8.763 1.00 35.41 128 LYS A CA 1
ATOM 1026 C C . LYS A 1 128 ? 8.274 17.968 10.027 1.00 35.41 128 LYS A C 1
ATOM 1028 O O . LYS A 1 128 ? 7.590 16.953 10.069 1.00 35.41 128 LYS A O 1
ATOM 1033 N N . LYS A 1 129 ? 8.363 18.818 11.056 1.00 31.16 129 LYS A N 1
ATOM 1034 C CA . LYS A 1 129 ? 7.319 18.904 12.082 1.00 31.16 129 LYS A CA 1
ATOM 1035 C C . LYS A 1 129 ? 6.072 19.439 11.381 1.00 31.16 129 LYS A C 1
ATOM 1037 O O . LYS A 1 129 ? 6.007 20.610 11.010 1.00 31.16 129 LYS A O 1
ATOM 1042 N N . THR A 1 130 ? 5.091 18.576 11.142 1.00 29.83 130 THR A N 1
ATOM 1043 C CA . THR A 1 130 ? 3.762 18.996 10.694 1.00 29.83 130 THR A CA 1
ATOM 1044 C C . THR A 1 130 ? 3.132 19.861 11.779 1.00 29.83 130 THR A C 1
ATOM 1046 O O . THR A 1 130 ? 2.620 19.355 12.775 1.00 29.83 130 THR A O 1
ATOM 1049 N N . ARG A 1 131 ? 3.175 21.182 11.587 1.00 31.81 131 ARG A N 1
ATOM 1050 C CA . ARG A 1 131 ? 2.299 22.128 12.279 1.00 31.81 131 ARG A CA 1
ATOM 1051 C C . ARG A 1 131 ? 0.863 21.825 11.862 1.00 31.81 131 ARG A C 1
ATOM 1053 O O . ARG A 1 131 ? 0.464 22.128 10.740 1.00 31.81 131 ARG A O 1
ATOM 1060 N N . ILE A 1 132 ? 0.097 21.212 12.756 1.00 33.34 132 ILE A N 1
ATOM 1061 C CA . ILE A 1 132 ? -1.349 21.086 12.596 1.00 33.34 132 ILE A CA 1
ATOM 1062 C C . ILE A 1 132 ?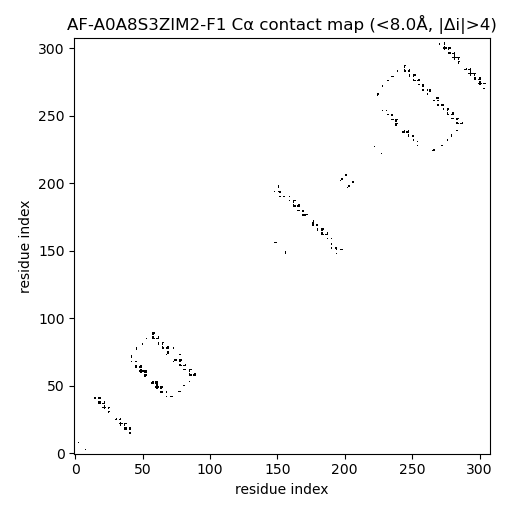 -1.956 22.394 13.097 1.00 33.34 132 ILE A C 1
ATOM 1064 O O . ILE A 1 132 ? -1.967 22.678 14.291 1.00 33.34 132 ILE A O 1
ATOM 1068 N N . ILE A 1 133 ? -2.432 23.209 12.160 1.00 33.66 133 ILE A N 1
ATOM 1069 C CA . ILE A 1 133 ? -3.332 24.325 12.440 1.00 33.66 133 ILE A CA 1
ATOM 1070 C C . ILE A 1 133 ? -4.618 23.717 13.008 1.00 33.66 133 ILE A C 1
ATOM 1072 O O . ILE A 1 133 ? -5.333 23.001 12.306 1.00 33.66 133 ILE A O 1
ATOM 1076 N N . MET A 1 134 ? -4.909 23.987 14.279 1.00 30.75 134 MET A N 1
ATOM 1077 C CA . MET A 1 134 ? -6.176 23.621 14.905 1.00 30.75 134 MET A CA 1
ATOM 1078 C C . MET A 1 134 ? -7.301 24.461 14.296 1.00 30.75 134 MET A C 1
ATOM 1080 O O . MET A 1 134 ? -7.568 25.584 14.720 1.00 30.75 134 MET A O 1
ATOM 1084 N N . LYS A 1 135 ? -7.994 23.922 13.292 1.00 33.19 135 LYS A N 1
ATOM 1085 C CA . LYS A 1 135 ? -9.347 24.387 12.980 1.00 33.19 135 LYS A CA 1
ATOM 1086 C C . LYS A 1 135 ? -10.290 23.756 13.998 1.00 33.19 135 LYS A C 1
ATOM 1088 O O . LYS A 1 135 ? -10.522 22.555 13.956 1.00 33.19 135 LYS A O 1
ATOM 1093 N N . ARG A 1 136 ? -10.832 24.593 14.887 1.00 35.00 136 ARG A N 1
ATOM 1094 C CA . ARG A 1 136 ? -12.024 24.328 15.708 1.00 35.00 136 ARG A CA 1
ATOM 1095 C C . ARG A 1 136 ? -13.094 23.662 14.832 1.00 35.00 136 ARG A C 1
ATOM 1097 O O . ARG A 1 136 ? -13.670 24.318 13.961 1.00 35.00 136 ARG A O 1
ATOM 1104 N N . ILE A 1 137 ? -13.342 22.371 15.037 1.00 36.06 137 ILE A N 1
ATOM 1105 C CA . ILE A 1 137 ? -14.449 21.665 14.390 1.00 36.06 137 ILE A CA 1
ATOM 1106 C C . ILE A 1 137 ? -15.689 21.932 15.240 1.00 36.06 137 ILE A C 1
ATOM 1108 O O . ILE A 1 137 ? -15.869 21.361 16.308 1.00 36.06 137 ILE A O 1
ATOM 1112 N N . ARG A 1 138 ? -16.521 22.860 14.763 1.00 33.41 138 ARG A N 1
ATOM 1113 C CA . ARG A 1 138 ? -17.952 22.884 15.088 1.00 33.41 138 ARG A CA 1
ATOM 1114 C C . ARG A 1 138 ? -18.597 21.683 14.380 1.00 33.41 138 ARG A C 1
ATOM 1116 O O . ARG A 1 138 ? -18.149 21.381 13.268 1.00 33.41 138 ARG A O 1
ATOM 1123 N N . PRO A 1 139 ? -19.634 21.039 14.936 1.00 34.28 139 PRO A N 1
ATOM 1124 C CA . PRO A 1 139 ? -20.346 19.967 14.253 1.00 34.28 139 PRO A CA 1
ATOM 1125 C C . PRO A 1 139 ? -21.135 20.566 13.086 1.00 34.28 139 PRO A C 1
ATOM 1127 O O . PRO A 1 139 ? -22.264 21.012 13.226 1.00 34.28 139 PRO A O 1
ATOM 1130 N N . THR A 1 140 ? -20.487 20.656 11.930 1.00 37.62 140 THR A N 1
ATOM 1131 C CA . THR A 1 140 ? -21.141 20.848 10.637 1.00 37.62 140 THR A CA 1
ATOM 1132 C C . THR A 1 140 ? -20.457 19.899 9.667 1.00 37.62 140 THR A C 1
ATOM 1134 O O . THR A 1 140 ? -19.241 19.965 9.468 1.00 37.62 140 THR A O 1
ATOM 1137 N N . GLU A 1 141 ? -21.232 18.955 9.141 1.00 38.00 141 GLU A N 1
ATOM 1138 C CA . GLU A 1 141 ? -20.811 17.986 8.136 1.00 38.00 141 GLU A CA 1
ATOM 1139 C C . GLU A 1 141 ? -20.198 18.735 6.949 1.00 38.00 141 GLU A C 1
ATOM 1141 O O . GLU A 1 141 ? -20.863 19.507 6.262 1.00 38.00 141 GLU A O 1
ATOM 1146 N N . LYS A 1 142 ? -18.887 18.571 6.745 1.00 37.97 142 LYS A N 1
ATOM 1147 C CA . LYS A 1 142 ? -18.172 19.154 5.607 1.00 37.97 142 LYS A CA 1
ATOM 1148 C C . LYS A 1 142 ? -17.724 18.055 4.637 1.00 37.97 142 LYS A C 1
ATOM 1150 O O . LYS A 1 142 ? -17.288 16.992 5.088 1.00 37.97 142 LYS A O 1
ATOM 1155 N N . PRO A 1 143 ? -17.708 18.341 3.321 1.00 39.81 143 PRO A N 1
ATOM 1156 C CA . PRO A 1 143 ? -17.486 17.375 2.231 1.00 39.81 143 PRO A CA 1
ATOM 1157 C C . PRO A 1 143 ? -16.076 16.750 2.186 1.00 39.81 143 PRO A C 1
ATOM 1159 O O . PRO A 1 143 ? -15.786 15.899 1.352 1.00 39.81 143 PRO A O 1
ATOM 1162 N N . GLY A 1 144 ? -15.178 17.108 3.113 1.00 45.59 144 GLY A N 1
ATOM 1163 C CA . GLY A 1 144 ? -13.871 16.455 3.264 1.00 45.59 144 GLY A CA 1
ATOM 1164 C C . GLY A 1 144 ? -13.961 14.983 3.687 1.00 45.59 144 GLY A C 1
ATOM 1165 O O . GLY A 1 144 ? -13.036 14.214 3.428 1.00 45.59 144 GLY A O 1
ATOM 1166 N N . ASN A 1 145 ? -15.085 14.568 4.278 1.00 58.78 145 ASN A N 1
ATOM 1167 C CA . ASN A 1 145 ? -15.322 13.175 4.642 1.00 58.78 145 ASN A CA 1
ATOM 1168 C C . ASN A 1 145 ? -15.666 12.290 3.441 1.00 58.78 145 ASN A C 1
ATOM 1170 O O . ASN A 1 145 ? -15.484 11.084 3.549 1.00 58.78 145 ASN A O 1
ATOM 1174 N N . GLU A 1 146 ? -16.102 12.833 2.302 1.00 64.00 146 GLU A N 1
ATOM 1175 C CA . GLU A 1 146 ? -16.536 12.015 1.159 1.00 64.00 146 GLU A CA 1
ATOM 1176 C C . GLU A 1 146 ? -15.392 11.223 0.536 1.00 64.00 146 GLU A C 1
ATOM 1178 O O . GLU A 1 146 ? -15.567 10.050 0.232 1.00 64.00 146 GLU A O 1
ATOM 1183 N N . ARG A 1 147 ? -14.195 11.812 0.413 1.00 66.62 147 ARG A N 1
ATOM 1184 C CA . ARG A 1 147 ? -13.008 11.091 -0.084 1.00 66.62 147 ARG A CA 1
ATOM 1185 C C . ARG A 1 147 ? -12.622 9.952 0.849 1.00 66.62 147 ARG A C 1
ATOM 1187 O O . ARG A 1 147 ? -12.316 8.857 0.392 1.00 66.62 147 ARG A O 1
ATOM 1194 N N . THR A 1 148 ? -12.690 10.200 2.154 1.00 66.00 148 THR A N 1
ATOM 1195 C CA . THR A 1 148 ? -12.424 9.192 3.181 1.00 66.00 148 THR A CA 1
ATOM 1196 C C . THR A 1 148 ? -13.489 8.099 3.152 1.00 66.00 148 THR A C 1
ATOM 1198 O O . THR A 1 148 ? -13.142 6.929 3.180 1.00 66.00 148 THR A O 1
ATOM 1201 N N . ILE A 1 149 ? -14.773 8.455 3.035 1.00 71.12 149 ILE A N 1
ATOM 1202 C CA . ILE A 1 149 ? -15.899 7.515 2.926 1.00 71.12 149 ILE A CA 1
ATOM 1203 C C . ILE A 1 149 ? -15.760 6.684 1.648 1.00 71.12 149 ILE A C 1
ATOM 1205 O O . ILE A 1 149 ? -15.849 5.467 1.719 1.00 71.12 149 ILE A O 1
ATOM 1209 N N . LYS A 1 150 ? -15.451 7.303 0.508 1.00 77.81 150 LYS A N 1
ATOM 1210 C CA . LYS A 1 150 ? -15.199 6.611 -0.759 1.00 77.81 150 LYS A CA 1
ATOM 1211 C C . LYS A 1 150 ? -14.031 5.635 -0.647 1.00 77.81 150 LYS A C 1
ATOM 1213 O O . LYS A 1 150 ? -14.135 4.506 -1.104 1.00 77.81 150 LYS A O 1
ATOM 1218 N N . GLN A 1 151 ? -12.950 6.035 0.018 1.00 72.12 151 GLN A N 1
ATOM 1219 C CA . GLN A 1 151 ? -11.811 5.156 0.264 1.00 72.12 151 GLN A CA 1
ATOM 1220 C C . GLN A 1 151 ? -12.152 4.012 1.239 1.00 72.12 151 GLN A C 1
ATOM 1222 O O . GLN A 1 151 ? -11.570 2.941 1.121 1.00 72.12 151 GLN A O 1
ATOM 1227 N N . MET A 1 152 ? -13.065 4.219 2.202 1.00 73.69 152 MET A N 1
ATOM 1228 C CA . MET A 1 152 ? -13.464 3.189 3.183 1.00 73.69 152 MET A CA 1
ATOM 1229 C C . MET A 1 152 ? -14.490 2.206 2.629 1.00 73.69 152 MET A C 1
ATOM 1231 O O . MET A 1 152 ? -14.447 1.032 2.975 1.00 73.69 152 MET A O 1
ATOM 1235 N N . LEU A 1 153 ? -15.433 2.683 1.818 1.00 76.56 153 LEU A N 1
ATOM 1236 C CA . LEU A 1 153 ? -16.483 1.845 1.248 1.00 76.56 153 LEU A CA 1
ATOM 1237 C C . LEU A 1 153 ? -16.052 1.195 -0.073 1.00 76.56 153 LEU A C 1
ATOM 1239 O O . LEU A 1 153 ? -16.589 0.144 -0.407 1.00 76.56 153 LEU A O 1
ATOM 1243 N N . GLY A 1 154 ? -15.100 1.782 -0.808 1.00 81.62 154 GLY A N 1
ATOM 1244 C CA . GLY A 1 154 ? -14.677 1.272 -2.112 1.00 81.62 154 GLY A CA 1
ATOM 1245 C C . GLY A 1 154 ? -15.865 1.190 -3.070 1.00 81.62 154 GLY A C 1
ATOM 1246 O O . GLY A 1 154 ? -16.551 2.191 -3.287 1.00 81.62 154 GLY A O 1
ATOM 1247 N N . ASP A 1 155 ? -16.143 -0.010 -3.574 1.00 79.81 155 ASP A N 1
ATOM 1248 C CA . ASP A 1 155 ? -17.240 -0.280 -4.514 1.00 79.81 155 ASP A CA 1
ATOM 1249 C C . ASP A 1 155 ? -18.626 -0.014 -3.898 1.00 79.81 155 ASP A C 1
ATOM 1251 O O . ASP A 1 155 ? -19.518 0.497 -4.572 1.00 79.81 155 ASP A O 1
ATOM 1255 N N . LEU A 1 156 ? -18.780 -0.213 -2.580 1.00 83.12 156 LEU A N 1
ATOM 1256 C CA . LEU A 1 156 ? -20.027 0.067 -1.846 1.00 83.12 156 LEU A CA 1
ATOM 1257 C C . LEU A 1 156 ? -20.352 1.567 -1.741 1.00 83.12 156 LEU A C 1
ATOM 1259 O O . LEU A 1 156 ? -21.408 1.953 -1.234 1.00 83.12 156 LEU A O 1
ATOM 1263 N N . TYR A 1 157 ? -19.444 2.446 -2.169 1.00 85.00 157 TYR A N 1
ATOM 1264 C CA . TYR A 1 157 ? -19.713 3.879 -2.191 1.00 85.00 157 TYR A CA 1
ATOM 1265 C C . TYR A 1 157 ? -20.793 4.242 -3.222 1.00 85.00 157 TYR A C 1
ATOM 1267 O O . TYR A 1 157 ? -21.571 5.163 -2.974 1.00 85.00 157 TYR A O 1
ATOM 1275 N N . GLY A 1 158 ? -20.880 3.500 -4.335 1.00 85.44 158 GLY A N 1
ATOM 1276 C CA . GLY A 1 158 ? -21.944 3.675 -5.329 1.00 85.44 158 GLY A CA 1
ATOM 1277 C C . GLY A 1 158 ? -23.328 3.412 -4.733 1.00 85.44 158 GLY A C 1
ATOM 1278 O O . GLY A 1 158 ? -24.233 4.232 -4.884 1.00 85.44 158 GLY A O 1
ATOM 1279 N N . ASP A 1 159 ? -23.450 2.344 -3.943 1.00 86.50 159 ASP A N 1
ATOM 1280 C CA . ASP A 1 159 ? -24.693 1.981 -3.254 1.00 86.50 159 ASP A CA 1
ATOM 1281 C C . ASP A 1 159 ? -25.111 3.047 -2.241 1.00 86.50 159 ASP A C 1
ATOM 1283 O O . ASP A 1 159 ? -26.285 3.397 -2.135 1.00 86.50 159 ASP A O 1
ATOM 1287 N N . ARG A 1 160 ? -24.144 3.636 -1.525 1.00 87.19 160 ARG A N 1
ATOM 1288 C CA . ARG A 1 160 ? -24.417 4.753 -0.614 1.00 87.19 160 ARG A CA 1
ATOM 1289 C C . ARG A 1 160 ? -25.045 5.935 -1.356 1.00 87.19 160 ARG A C 1
ATOM 1291 O O . ARG A 1 160 ? -26.037 6.486 -0.885 1.00 87.19 160 ARG A O 1
ATOM 1298 N N . GLN A 1 161 ? -24.467 6.328 -2.492 1.00 86.31 161 GLN A N 1
ATOM 1299 C CA . GLN A 1 161 ? -24.979 7.446 -3.289 1.00 86.31 161 GLN A CA 1
ATOM 1300 C C . GLN A 1 161 ? -26.362 7.140 -3.864 1.00 86.31 161 GLN A C 1
ATOM 1302 O O . GLN A 1 161 ? -27.231 8.011 -3.863 1.00 86.31 161 GLN A O 1
ATOM 1307 N N . TYR A 1 162 ? -26.581 5.901 -4.307 1.00 89.69 162 TYR A N 1
ATOM 1308 C CA . TYR A 1 162 ? -27.882 5.446 -4.780 1.00 89.69 162 TYR A CA 1
ATOM 1309 C C . TYR A 1 162 ? -28.946 5.548 -3.682 1.00 89.69 162 TYR A C 1
ATOM 1311 O O . TYR A 1 162 ? -29.999 6.130 -3.915 1.00 89.69 162 TYR A O 1
ATOM 1319 N N . LEU A 1 163 ? -28.655 5.074 -2.468 1.00 89.19 163 LEU A N 1
ATOM 1320 C CA . LEU A 1 163 ? -29.584 5.148 -1.337 1.00 89.19 163 LEU A CA 1
ATOM 1321 C C . LEU A 1 163 ? -29.852 6.594 -0.885 1.00 89.19 163 LEU A C 1
ATOM 1323 O O . LEU A 1 163 ? -30.988 6.932 -0.560 1.00 89.19 163 LEU A O 1
ATOM 1327 N N . GLU A 1 164 ? -28.844 7.471 -0.898 1.00 87.75 164 GLU A N 1
ATOM 1328 C CA . GLU A 1 164 ? -29.027 8.903 -0.609 1.00 87.75 164 GLU A CA 1
ATOM 1329 C C . GLU A 1 164 ? -29.881 9.609 -1.669 1.00 87.75 164 GLU A C 1
ATOM 1331 O O . GLU A 1 164 ? -30.687 10.478 -1.331 1.00 87.75 164 GLU A O 1
ATOM 1336 N N . LYS A 1 165 ? -29.723 9.236 -2.943 1.00 89.25 165 LYS A N 1
ATOM 1337 C CA . LYS A 1 165 ? -30.540 9.749 -4.046 1.00 89.25 165 LYS A CA 1
ATOM 1338 C C . LYS A 1 165 ? -31.973 9.218 -3.965 1.00 89.25 165 LYS A C 1
ATOM 1340 O O . LYS A 1 165 ? -32.910 10.003 -4.049 1.00 89.25 165 LYS A O 1
ATOM 1345 N N . LEU A 1 166 ? -32.135 7.928 -3.679 1.00 87.38 166 LEU A N 1
ATOM 1346 C CA . LEU A 1 166 ? -33.430 7.280 -3.492 1.00 87.38 166 LEU A CA 1
ATOM 1347 C C . LEU A 1 166 ? -34.233 7.953 -2.369 1.00 87.38 166 LEU A C 1
ATOM 1349 O O . LEU A 1 166 ? -35.399 8.265 -2.558 1.00 87.38 166 LEU A O 1
ATOM 1353 N N . LEU A 1 167 ? -33.597 8.290 -1.242 1.00 84.50 167 LEU A N 1
ATOM 1354 C CA . LEU A 1 167 ? -34.246 9.015 -0.138 1.00 84.50 167 LEU A CA 1
ATOM 1355 C C . LEU A 1 167 ? -34.734 10.428 -0.504 1.00 84.50 167 LEU A C 1
ATOM 1357 O O . LEU A 1 167 ? -35.627 10.951 0.168 1.00 84.50 167 LEU A O 1
ATOM 1361 N N . ARG A 1 168 ? -34.138 11.062 -1.523 1.00 84.75 168 ARG A N 1
ATOM 1362 C CA . ARG A 1 168 ? -34.571 12.374 -2.034 1.00 84.75 168 ARG A CA 1
ATOM 1363 C C . ARG A 1 168 ? -35.737 12.259 -3.013 1.00 84.75 168 ARG A C 1
ATOM 1365 O O . ARG A 1 168 ? -36.523 13.193 -3.092 1.00 84.75 168 ARG A O 1
ATOM 1372 N N . GLU A 1 169 ? -35.819 11.150 -3.741 1.00 83.50 169 GLU A N 1
ATOM 1373 C CA . GLU A 1 169 ? -36.806 10.916 -4.802 1.00 83.50 169 GLU A CA 1
ATOM 1374 C C . GLU A 1 169 ? -38.065 10.184 -4.307 1.00 83.50 169 GLU A C 1
ATOM 1376 O O . GLU A 1 169 ? -39.101 10.263 -4.953 1.00 83.50 169 GLU A O 1
ATOM 1381 N N . THR A 1 170 ? -38.012 9.485 -3.167 1.00 81.31 170 THR A N 1
ATOM 1382 C CA . THR A 1 170 ? -39.170 8.750 -2.629 1.00 81.31 170 THR A CA 1
ATOM 1383 C C . THR A 1 170 ? -40.234 9.669 -2.029 1.00 81.31 170 THR A C 1
ATOM 1385 O O . THR A 1 170 ? -39.936 10.452 -1.119 1.00 81.31 170 THR A O 1
ATOM 1388 N N . ASP A 1 171 ? -41.483 9.475 -2.456 1.00 73.44 171 ASP A N 1
ATOM 1389 C CA . ASP A 1 171 ? -42.661 10.164 -1.927 1.00 73.44 171 ASP A CA 1
ATOM 1390 C C . ASP A 1 171 ? -42.932 9.815 -0.456 1.00 73.44 171 ASP A C 1
ATOM 1392 O O . ASP A 1 171 ? -42.869 8.658 -0.034 1.00 73.44 171 ASP A O 1
ATOM 1396 N N . THR A 1 172 ? -43.274 10.828 0.342 1.00 71.94 172 THR A N 1
ATOM 1397 C CA . THR A 1 172 ? -43.562 10.695 1.782 1.00 71.94 172 THR A CA 1
ATOM 1398 C C . THR A 1 172 ? -45.029 10.404 2.094 1.00 71.94 172 THR A C 1
ATOM 1400 O O . THR A 1 172 ? -45.375 10.187 3.252 1.00 71.94 172 THR A O 1
ATOM 1403 N N . THR A 1 173 ? -45.895 10.431 1.084 1.00 72.06 173 THR A N 1
ATOM 1404 C CA . THR A 1 173 ? -47.356 10.419 1.239 1.00 72.06 173 THR A CA 1
ATOM 1405 C C . THR A 1 173 ? -47.975 9.031 1.129 1.00 72.06 173 THR A C 1
ATOM 1407 O O . THR A 1 173 ? -49.074 8.821 1.632 1.00 72.06 173 THR A O 1
ATOM 1410 N N . THR A 1 174 ? -47.280 8.075 0.508 1.00 81.88 174 THR A N 1
ATOM 1411 C CA . THR A 1 174 ? -47.791 6.714 0.291 1.00 81.88 174 THR A CA 1
ATOM 1412 C C . THR A 1 174 ? -47.121 5.733 1.255 1.00 81.88 174 THR A C 1
ATOM 1414 O O . THR A 1 174 ? -45.914 5.806 1.484 1.00 81.88 174 THR A O 1
ATOM 1417 N N . GLU A 1 175 ? -47.880 4.775 1.790 1.00 78.94 175 GLU A N 1
ATOM 1418 C CA . GLU A 1 175 ? -47.396 3.742 2.727 1.00 78.94 175 GLU A CA 1
ATOM 1419 C C . GLU A 1 175 ? -46.219 2.923 2.161 1.00 78.94 175 GLU A C 1
ATOM 1421 O O . GLU A 1 175 ? -45.249 2.614 2.855 1.00 78.94 175 GLU A O 1
ATOM 1426 N N . THR A 1 176 ? -46.247 2.643 0.857 1.00 79.19 176 THR A N 1
ATOM 1427 C CA . THR A 1 176 ? -45.146 2.002 0.125 1.00 79.19 176 THR A CA 1
ATOM 1428 C C . THR A 1 176 ? -43.898 2.884 0.043 1.00 79.19 176 THR A C 1
ATOM 1430 O O . THR A 1 176 ? -42.788 2.376 0.203 1.00 79.19 176 THR A O 1
ATOM 1433 N N . GLY A 1 177 ? -44.055 4.199 -0.131 1.00 80.62 177 GLY A N 1
ATOM 1434 C CA . GLY A 1 177 ? -42.950 5.164 -0.131 1.00 80.62 177 GLY A CA 1
ATOM 1435 C C . GLY A 1 177 ? -42.250 5.256 1.228 1.00 80.62 177 GLY A C 1
ATOM 1436 O O . GLY A 1 177 ? -41.020 5.252 1.296 1.00 80.62 177 GLY A O 1
ATOM 1437 N N . LEU A 1 178 ? -43.019 5.216 2.322 1.00 82.19 178 LEU A N 1
ATOM 1438 C CA . LEU A 1 178 ? -42.485 5.165 3.689 1.00 82.19 178 LEU A CA 1
ATOM 1439 C C . LEU A 1 178 ? -41.677 3.884 3.950 1.00 82.19 178 LEU A C 1
ATOM 1441 O O . LEU A 1 178 ? -40.596 3.950 4.538 1.00 82.19 178 LEU A O 1
ATOM 1445 N N . ASN A 1 179 ? -42.144 2.731 3.464 1.00 85.12 179 ASN A N 1
ATOM 1446 C CA . ASN A 1 179 ? -41.415 1.466 3.599 1.00 85.12 179 ASN A CA 1
ATOM 1447 C C . ASN A 1 179 ? -40.095 1.462 2.815 1.00 85.12 179 ASN A C 1
ATOM 1449 O O . ASN A 1 179 ? -39.065 1.048 3.352 1.00 85.12 179 ASN A O 1
ATOM 1453 N N . ILE A 1 180 ? -40.088 1.978 1.583 1.00 86.94 180 ILE A N 1
ATOM 1454 C CA . ILE A 1 180 ? -38.863 2.109 0.774 1.00 86.94 180 ILE A CA 1
ATOM 1455 C C . ILE A 1 180 ? -37.874 3.061 1.457 1.00 86.94 180 ILE A C 1
ATOM 1457 O O . ILE A 1 180 ? -36.679 2.769 1.536 1.00 86.94 180 ILE A O 1
ATOM 1461 N N . ARG A 1 181 ? -38.369 4.166 2.022 1.00 84.81 181 ARG A N 1
ATOM 1462 C CA . ARG A 1 181 ? -37.559 5.128 2.776 1.00 84.81 181 ARG A CA 1
ATOM 1463 C C . ARG A 1 181 ? -36.937 4.500 4.024 1.00 84.81 181 ARG A C 1
ATOM 1465 O O . ARG A 1 181 ? -35.747 4.693 4.266 1.00 84.81 181 ARG A O 1
ATOM 1472 N N . ASN A 1 182 ? -37.707 3.720 4.783 1.00 89.44 182 ASN A N 1
ATOM 1473 C CA . ASN A 1 182 ? -37.203 2.992 5.949 1.00 89.44 182 ASN A CA 1
ATOM 1474 C C . ASN A 1 182 ? -36.118 1.985 5.547 1.00 89.44 182 ASN A C 1
ATOM 1476 O O . ASN A 1 182 ? -35.035 1.982 6.130 1.00 89.44 182 ASN A O 1
ATOM 1480 N N . LEU A 1 183 ? -36.339 1.191 4.496 1.00 89.56 183 LEU A N 1
ATOM 1481 C CA . LEU A 1 183 ? -35.328 0.256 3.992 1.00 89.56 183 LEU A CA 1
ATOM 1482 C C . LEU A 1 183 ? -34.051 0.976 3.537 1.00 89.56 183 LEU A C 1
ATOM 1484 O O . LEU A 1 183 ? -32.945 0.543 3.869 1.00 89.56 183 LEU A O 1
ATOM 1488 N N . ALA A 1 184 ? -34.184 2.112 2.850 1.00 90.12 184 ALA A N 1
ATOM 1489 C CA . ALA A 1 184 ? -33.045 2.917 2.427 1.00 90.12 184 ALA A CA 1
ATOM 1490 C C . ALA A 1 184 ? -32.282 3.530 3.616 1.00 90.12 184 ALA A C 1
ATOM 1492 O O . ALA A 1 184 ? -31.050 3.521 3.623 1.00 90.12 184 ALA A O 1
ATOM 1493 N N . GLN A 1 185 ? -32.980 3.990 4.661 1.00 89.62 185 GLN A N 1
ATOM 1494 C CA . GLN A 1 185 ? -32.356 4.462 5.905 1.00 89.62 185 GLN A CA 1
ATOM 1495 C C . GLN A 1 185 ? -31.609 3.344 6.639 1.00 89.62 185 GLN A C 1
ATOM 1497 O O . GLN A 1 185 ? -30.487 3.555 7.107 1.00 89.62 185 GLN A O 1
ATOM 1502 N N . HIS A 1 186 ? -32.187 2.143 6.704 1.00 91.19 186 HIS A N 1
ATOM 1503 C CA . HIS A 1 186 ? -31.534 0.976 7.295 1.00 91.19 186 HIS A CA 1
ATOM 1504 C C . HIS A 1 186 ? -30.282 0.574 6.502 1.00 91.19 186 HIS A C 1
ATOM 1506 O O . HIS A 1 186 ? -29.230 0.335 7.099 1.00 91.19 186 HIS A O 1
ATOM 1512 N N . GLY A 1 187 ? -30.355 0.579 5.168 1.00 90.62 187 GLY A N 1
ATOM 1513 C CA . GLY A 1 187 ? -29.201 0.352 4.295 1.00 90.62 187 GLY A CA 1
ATOM 1514 C C . GLY A 1 187 ? -28.095 1.388 4.509 1.00 90.62 187 GLY A C 1
ATOM 1515 O O . GLY A 1 187 ? -26.922 1.036 4.646 1.00 90.62 187 GLY A O 1
ATOM 1516 N N . LEU A 1 188 ? -28.458 2.665 4.647 1.00 89.88 188 LEU A N 1
ATOM 1517 C CA . LEU A 1 188 ? -27.500 3.737 4.918 1.00 89.88 188 LEU A CA 1
ATOM 1518 C C . LEU A 1 188 ? -26.843 3.591 6.303 1.00 89.88 188 LEU A C 1
ATOM 1520 O O . LEU A 1 188 ? -25.634 3.787 6.445 1.00 89.88 188 LEU A O 1
ATOM 1524 N N . SER A 1 189 ? -27.618 3.189 7.314 1.00 90.31 189 SER A N 1
ATOM 1525 C CA . SER A 1 189 ? -27.121 2.884 8.661 1.00 90.31 189 SER A CA 1
ATOM 1526 C C . SER A 1 189 ? -26.145 1.702 8.654 1.00 90.31 189 SER A C 1
ATOM 1528 O O . SER A 1 189 ? -25.060 1.784 9.235 1.00 90.31 189 SER A O 1
ATOM 1530 N N . TYR A 1 190 ? -26.459 0.639 7.907 1.00 92.50 190 TYR A N 1
ATOM 1531 C CA . TYR A 1 190 ? -25.559 -0.498 7.711 1.00 92.50 190 TYR A CA 1
ATOM 1532 C C . TYR A 1 190 ? -24.230 -0.076 7.069 1.00 92.50 190 TYR A C 1
ATOM 1534 O O . TYR A 1 190 ? -23.162 -0.452 7.555 1.00 92.50 190 TYR A O 1
ATOM 1542 N N . LEU A 1 191 ? -24.270 0.760 6.026 1.00 89.56 191 LEU A N 1
ATOM 1543 C CA . LEU A 1 191 ? -23.065 1.279 5.371 1.00 89.56 191 LEU A CA 1
ATOM 1544 C C . LEU A 1 191 ? -22.223 2.161 6.305 1.00 89.56 191 LEU A C 1
ATOM 1546 O O . LEU A 1 191 ? -20.993 2.078 6.282 1.00 89.56 191 LEU A O 1
ATOM 1550 N N . ASN A 1 192 ? -22.858 2.962 7.164 1.00 85.75 192 ASN A N 1
ATOM 1551 C CA . ASN A 1 192 ? -22.164 3.751 8.184 1.00 85.75 192 ASN A CA 1
ATOM 1552 C C . ASN A 1 192 ? -21.496 2.863 9.245 1.00 85.75 192 ASN A C 1
ATOM 1554 O O . ASN A 1 192 ? -20.329 3.073 9.568 1.00 85.75 192 ASN A O 1
ATOM 1558 N N . LYS A 1 193 ? -22.179 1.823 9.732 1.00 86.44 193 LYS A N 1
ATOM 1559 C CA . LYS A 1 193 ? -21.593 0.865 10.680 1.00 86.44 193 LYS A CA 1
ATOM 1560 C C . LYS A 1 193 ? -20.438 0.087 10.049 1.00 86.44 193 LYS A C 1
ATOM 1562 O O . LYS A 1 193 ? -19.388 -0.089 10.659 1.00 86.44 193 LYS A O 1
ATOM 1567 N N . LYS A 1 194 ? -20.588 -0.327 8.788 1.00 81.44 194 LYS A N 1
ATOM 1568 C CA . LYS A 1 194 ? -19.524 -0.985 8.019 1.00 81.44 194 LYS A CA 1
ATOM 1569 C C . LYS A 1 194 ? -18.314 -0.062 7.864 1.00 81.44 194 LYS A C 1
ATOM 1571 O O . LYS A 1 194 ? -17.195 -0.503 8.095 1.00 81.44 194 LYS A O 1
ATOM 1576 N N . LYS A 1 195 ? -18.520 1.222 7.554 1.00 82.31 195 LYS A N 1
ATOM 1577 C CA . LYS A 1 195 ? -17.453 2.237 7.518 1.00 82.31 195 LYS A CA 1
ATOM 1578 C C . LYS A 1 195 ? -16.680 2.312 8.839 1.00 82.31 195 LYS A C 1
ATOM 1580 O O . LYS A 1 195 ? -15.454 2.354 8.805 1.00 82.31 195 LYS A O 1
ATOM 1585 N N . GLU A 1 196 ? -17.372 2.340 9.977 1.00 80.94 196 GLU A N 1
ATOM 1586 C CA . GLU A 1 196 ? -16.728 2.365 11.299 1.00 80.94 196 GLU A CA 1
ATOM 1587 C C . GLU A 1 196 ? -15.896 1.105 11.552 1.00 80.94 196 GLU A C 1
ATOM 1589 O O . GLU A 1 196 ? -14.752 1.210 11.992 1.00 80.94 196 GLU A O 1
ATOM 1594 N N . LEU A 1 197 ? -16.410 -0.071 11.181 1.00 82.88 197 LEU A N 1
ATOM 1595 C CA . LEU A 1 197 ? -15.662 -1.328 11.271 1.00 82.88 197 LEU A CA 1
ATOM 1596 C C . LEU A 1 197 ? -14.395 -1.300 10.405 1.00 82.88 197 LEU A C 1
ATOM 1598 O O . LEU A 1 197 ? -13.317 -1.648 10.878 1.00 82.88 197 LEU A O 1
ATOM 1602 N N . TRP A 1 198 ? -14.480 -0.817 9.162 1.00 74.62 198 TRP A N 1
ATOM 1603 C CA . TRP A 1 198 ? -13.299 -0.657 8.303 1.00 74.62 198 TRP A CA 1
ATOM 1604 C C . TRP A 1 198 ? -12.295 0.345 8.865 1.00 74.62 198 TRP A C 1
ATOM 1606 O O . TRP A 1 198 ? -11.094 0.166 8.690 1.00 74.62 198 TRP A O 1
ATOM 1616 N N . GLN A 1 199 ? -12.753 1.381 9.563 1.00 73.31 199 GLN A N 1
ATOM 1617 C CA . GLN A 1 199 ? -11.868 2.336 10.219 1.00 73.31 199 GLN A CA 1
ATOM 1618 C C . GLN A 1 199 ? -11.141 1.723 11.426 1.00 73.31 199 GLN A C 1
ATOM 1620 O O . GLN A 1 199 ? -9.989 2.081 11.666 1.00 73.31 199 GLN A O 1
ATOM 1625 N N . GLN A 1 200 ? -11.784 0.795 12.142 1.00 73.50 200 GLN A N 1
ATOM 1626 C CA . GLN A 1 200 ? -11.184 0.039 13.246 1.00 73.50 200 GLN A CA 1
ATOM 1627 C C . GLN A 1 200 ? -10.192 -1.020 12.749 1.00 73.50 200 GLN A C 1
ATOM 1629 O O . GLN A 1 200 ? -9.108 -1.147 13.306 1.00 73.50 200 GLN A O 1
ATOM 1634 N N . VAL A 1 201 ? -10.534 -1.742 11.677 1.00 73.69 201 VAL A N 1
ATOM 1635 C CA . VAL A 1 201 ? -9.676 -2.784 11.084 1.00 73.69 201 VAL A CA 1
ATOM 1636 C C . VAL A 1 201 ? -8.522 -2.175 10.276 1.00 73.69 201 VAL A C 1
ATOM 1638 O O . VAL A 1 201 ? -7.406 -2.684 10.301 1.00 73.69 201 VAL A O 1
ATOM 1641 N N . LYS A 1 202 ? -8.768 -1.066 9.564 1.00 69.88 202 LYS A N 1
ATOM 1642 C CA . LYS A 1 202 ? -7.783 -0.334 8.748 1.00 69.88 202 LYS A CA 1
ATOM 1643 C C . LYS A 1 202 ? -7.685 1.142 9.160 1.00 69.88 202 LYS A C 1
ATOM 1645 O O . LYS A 1 202 ? -8.079 2.055 8.411 1.00 69.88 202 LYS A O 1
ATOM 1650 N N . PRO A 1 203 ? -7.109 1.416 10.337 1.00 73.94 203 PRO A N 1
ATOM 1651 C CA . PRO A 1 203 ? -6.876 2.778 10.788 1.00 73.94 203 PRO A CA 1
ATOM 1652 C C . PRO A 1 203 ? -5.944 3.538 9.832 1.00 73.94 203 PRO A C 1
ATOM 1654 O O . PRO A 1 203 ? -5.227 2.970 9.005 1.00 73.94 203 PRO A O 1
ATOM 1657 N N . VAL A 1 204 ? -5.986 4.871 9.905 1.00 67.88 204 VAL A N 1
ATOM 1658 C CA . VAL A 1 204 ? -5.349 5.776 8.924 1.00 67.88 204 VAL A CA 1
ATOM 1659 C C . VAL A 1 204 ? -3.854 5.484 8.732 1.00 67.88 204 VAL A C 1
ATOM 1661 O O . VAL A 1 204 ? -3.332 5.646 7.628 1.00 67.88 204 VAL A O 1
ATOM 1664 N N . TYR A 1 205 ? -3.158 5.045 9.781 1.00 59.25 205 TYR A N 1
ATOM 1665 C CA . TYR A 1 205 ? -1.736 4.711 9.717 1.00 59.25 205 TYR A CA 1
ATOM 1666 C C . TYR A 1 205 ? -1.459 3.460 8.869 1.00 59.25 205 TYR A C 1
ATOM 1668 O O . TYR A 1 205 ? -0.549 3.494 8.039 1.00 59.25 205 TYR A O 1
ATOM 1676 N N . ALA A 1 206 ? -2.277 2.411 9.001 1.00 68.88 206 ALA A N 1
ATOM 1677 C CA . ALA A 1 206 ? -2.157 1.178 8.225 1.00 68.88 206 ALA A CA 1
ATOM 1678 C C . ALA A 1 206 ? -2.374 1.454 6.729 1.00 68.88 206 ALA A C 1
ATOM 1680 O O . ALA A 1 206 ? -1.594 1.012 5.890 1.00 68.88 206 ALA A O 1
ATOM 1681 N N . ARG A 1 207 ? -3.348 2.309 6.395 1.00 68.19 207 ARG A N 1
ATOM 1682 C CA . ARG A 1 207 ? -3.624 2.726 5.008 1.00 68.19 207 ARG A CA 1
ATOM 1683 C C . ARG A 1 207 ? -2.486 3.518 4.377 1.00 68.19 207 ARG A C 1
ATOM 1685 O O . ARG A 1 207 ? -2.035 3.199 3.283 1.00 68.19 207 ARG A O 1
ATOM 1692 N N . LYS A 1 208 ? -1.961 4.516 5.093 1.00 70.38 208 LYS A N 1
ATOM 1693 C CA . LYS A 1 208 ? -0.794 5.288 4.631 1.00 70.38 208 LYS A CA 1
ATOM 1694 C C . LYS A 1 208 ? 0.458 4.424 4.499 1.00 70.38 208 LYS A C 1
ATOM 1696 O O . LYS A 1 208 ? 1.380 4.778 3.766 1.00 70.38 208 LYS A O 1
ATOM 1701 N N . TYR A 1 209 ? 0.556 3.339 5.262 1.00 64.88 209 TYR A N 1
ATOM 1702 C CA . TYR A 1 209 ? 1.634 2.370 5.122 1.00 64.88 209 TYR A CA 1
ATOM 1703 C C . TYR A 1 209 ? 1.443 1.512 3.868 1.00 64.88 209 TYR A C 1
ATOM 1705 O O . TYR A 1 209 ? 2.360 1.470 3.057 1.00 64.88 209 TYR A O 1
ATOM 1713 N N . GLU A 1 210 ? 0.261 0.928 3.651 1.00 70.75 210 GLU A N 1
ATOM 1714 C CA . GLU A 1 210 ? -0.070 0.176 2.429 1.00 70.75 210 GLU A CA 1
ATOM 1715 C C . GLU A 1 210 ? 0.158 1.017 1.162 1.00 70.75 210 GLU A C 1
ATOM 1717 O O . GLU A 1 210 ? 0.826 0.559 0.240 1.00 70.75 210 GLU A O 1
ATOM 1722 N N . GLU A 1 211 ? -0.291 2.278 1.142 1.00 71.69 211 GLU A N 1
ATOM 1723 C CA . GLU A 1 211 ? -0.045 3.212 0.032 1.00 71.69 211 GLU A CA 1
ATOM 1724 C C . GLU A 1 211 ? 1.454 3.444 -0.202 1.00 71.69 211 GLU A C 1
ATOM 1726 O O . GLU A 1 211 ? 1.926 3.418 -1.338 1.00 71.69 211 GLU A O 1
ATOM 1731 N N . ARG A 1 212 ? 2.238 3.634 0.868 1.00 71.94 212 ARG A N 1
ATOM 1732 C CA . ARG A 1 212 ? 3.696 3.802 0.760 1.00 71.94 212 ARG A CA 1
ATOM 1733 C C . ARG A 1 212 ? 4.394 2.529 0.303 1.00 71.94 212 ARG A C 1
ATOM 1735 O O . ARG A 1 212 ? 5.338 2.623 -0.473 1.00 71.94 212 ARG A O 1
ATOM 1742 N N . VAL A 1 213 ? 3.946 1.360 0.751 1.00 69.56 213 VAL A N 1
ATOM 1743 C CA . VAL A 1 213 ? 4.484 0.063 0.325 1.00 69.56 213 VAL A CA 1
ATOM 1744 C C . VAL A 1 213 ? 4.132 -0.210 -1.133 1.00 69.56 213 VAL A C 1
ATOM 1746 O O . VAL A 1 213 ? 5.009 -0.624 -1.881 1.00 69.56 213 VAL A O 1
ATOM 1749 N N . ALA A 1 214 ? 2.910 0.085 -1.575 1.00 70.81 214 ALA A N 1
ATOM 1750 C CA . ALA A 1 214 ? 2.511 -0.028 -2.975 1.00 70.81 214 ALA A CA 1
ATOM 1751 C C . ALA A 1 214 ? 3.336 0.911 -3.871 1.00 70.81 214 ALA A C 1
ATOM 1753 O O . ALA A 1 214 ? 3.882 0.477 -4.885 1.00 70.81 214 ALA A O 1
ATOM 1754 N N . LEU A 1 215 ? 3.522 2.167 -3.452 1.00 68.25 215 LEU A N 1
ATOM 1755 C CA . LEU A 1 215 ? 4.398 3.119 -4.138 1.00 68.25 215 LEU A CA 1
ATOM 1756 C C . LEU A 1 215 ? 5.863 2.661 -4.138 1.00 68.25 215 LEU A C 1
ATOM 1758 O O . LEU A 1 215 ? 6.555 2.839 -5.135 1.00 68.25 215 LEU A O 1
ATOM 1762 N N . ASN A 1 216 ? 6.353 2.067 -3.049 1.00 63.62 216 ASN A N 1
ATOM 1763 C CA . ASN A 1 216 ? 7.713 1.535 -2.983 1.00 63.62 216 ASN A CA 1
ATOM 1764 C C . ASN A 1 216 ? 7.881 0.261 -3.813 1.00 63.62 216 ASN A C 1
ATOM 1766 O O . ASN A 1 216 ? 8.934 0.094 -4.410 1.00 63.62 216 ASN A O 1
ATOM 1770 N N . ARG A 1 217 ? 6.859 -0.592 -3.926 1.00 61.59 217 ARG A N 1
ATOM 1771 C CA . ARG A 1 217 ? 6.854 -1.751 -4.829 1.00 61.59 217 ARG A CA 1
ATOM 1772 C C . ARG A 1 217 ? 6.916 -1.297 -6.287 1.00 61.59 217 ARG A C 1
ATOM 1774 O O . ARG A 1 217 ? 7.707 -1.831 -7.050 1.00 61.59 217 ARG A O 1
ATOM 1781 N N . GLN A 1 218 ? 6.169 -0.250 -6.643 1.00 60.81 218 GLN A N 1
ATOM 1782 C CA . GLN A 1 218 ? 6.258 0.381 -7.965 1.00 60.81 218 GLN A CA 1
ATOM 1783 C C . GLN A 1 218 ? 7.619 1.055 -8.209 1.00 60.81 218 GLN A C 1
ATOM 1785 O O . GLN A 1 218 ? 8.128 1.026 -9.322 1.00 60.81 218 GLN A O 1
ATOM 1790 N N . LYS A 1 219 ? 8.240 1.648 -7.181 1.00 57.03 219 LYS A N 1
ATOM 1791 C CA . LYS A 1 219 ? 9.575 2.264 -7.293 1.00 57.03 219 LYS A CA 1
ATOM 1792 C C . LYS A 1 219 ? 10.724 1.253 -7.304 1.00 57.03 219 LYS A C 1
ATOM 1794 O O . LYS A 1 219 ? 11.743 1.545 -7.916 1.00 57.03 219 LYS A O 1
ATOM 1799 N N . ALA A 1 220 ? 10.575 0.113 -6.633 1.00 55.00 220 ALA A N 1
ATOM 1800 C CA . ALA A 1 220 ? 11.524 -0.998 -6.657 1.00 55.00 220 ALA A CA 1
ATOM 1801 C C . ALA A 1 220 ? 11.449 -1.781 -7.976 1.00 55.00 220 ALA A C 1
ATOM 1803 O O . ALA A 1 220 ? 12.443 -2.352 -8.392 1.00 55.00 220 ALA A O 1
ATOM 1804 N N . ALA A 1 221 ? 10.310 -1.724 -8.674 1.00 56.62 221 ALA A N 1
ATOM 1805 C CA . ALA A 1 221 ? 10.154 -2.195 -10.050 1.00 56.62 221 ALA A CA 1
ATOM 1806 C C . ALA A 1 221 ? 10.752 -1.236 -11.103 1.00 56.62 221 ALA A C 1
ATOM 1808 O O . ALA A 1 221 ? 10.395 -1.299 -12.279 1.00 56.62 221 ALA A O 1
ATOM 1809 N N . LYS A 1 222 ? 11.641 -0.313 -10.709 1.00 61.56 222 LYS A N 1
ATOM 1810 C CA . LYS A 1 222 ? 12.501 0.365 -11.680 1.00 61.56 222 LYS A CA 1
ATOM 1811 C C . LYS A 1 222 ? 13.544 -0.655 -12.118 1.00 61.56 222 LYS A C 1
ATOM 1813 O O . LYS A 1 222 ? 14.538 -0.838 -11.424 1.00 61.56 222 LYS A O 1
ATOM 1818 N N . ILE A 1 223 ? 13.229 -1.327 -13.223 1.00 65.69 223 ILE A N 1
ATOM 1819 C CA . ILE A 1 223 ? 14.085 -2.260 -13.958 1.00 65.69 223 ILE A CA 1
ATOM 1820 C C . ILE A 1 223 ? 15.524 -1.736 -13.908 1.00 65.69 223 ILE A C 1
ATOM 1822 O O . ILE A 1 223 ? 15.767 -0.563 -14.219 1.00 65.69 223 ILE A O 1
ATOM 1826 N N . SER A 1 224 ? 16.453 -2.574 -13.443 1.00 79.94 224 SER A N 1
ATOM 1827 C CA . SER A 1 224 ? 17.872 -2.211 -13.377 1.00 79.94 224 SER A CA 1
ATOM 1828 C C . SER A 1 224 ? 18.354 -1.772 -14.763 1.00 79.94 224 SER A C 1
ATOM 1830 O O . SER A 1 224 ? 17.871 -2.289 -15.767 1.00 79.94 224 SER A O 1
ATOM 1832 N N . THR A 1 225 ? 19.314 -0.848 -14.857 1.00 83.19 225 THR A N 1
ATOM 1833 C CA . THR A 1 225 ? 19.887 -0.429 -16.155 1.00 83.19 225 THR A CA 1
ATOM 1834 C C . THR A 1 225 ? 20.334 -1.632 -16.987 1.00 83.19 225 THR A C 1
ATOM 1836 O O . THR A 1 225 ? 20.084 -1.680 -18.187 1.00 83.19 225 THR A O 1
ATOM 1839 N N . HIS A 1 226 ? 20.913 -2.636 -16.328 1.00 86.06 226 HIS A N 1
ATOM 1840 C CA . HIS A 1 226 ? 21.306 -3.913 -16.922 1.00 86.06 226 HIS A CA 1
ATOM 1841 C C . HIS A 1 226 ? 20.110 -4.721 -17.457 1.00 86.06 226 HIS A C 1
ATOM 1843 O O . HIS A 1 226 ? 20.129 -5.203 -18.584 1.00 86.06 226 HIS A O 1
ATOM 1849 N N . GLU A 1 227 ? 19.046 -4.831 -16.664 1.00 86.75 227 GLU A N 1
ATOM 1850 C CA . GLU A 1 227 ? 17.836 -5.589 -17.004 1.00 86.75 227 GLU A CA 1
ATOM 1851 C C . GLU A 1 227 ? 17.039 -4.909 -18.131 1.00 86.75 227 GLU A C 1
ATOM 1853 O O . GLU A 1 227 ? 16.458 -5.576 -18.982 1.00 86.75 227 GLU A O 1
ATOM 1858 N N . TYR A 1 228 ? 17.082 -3.575 -18.203 1.00 89.00 228 TYR A N 1
ATOM 1859 C CA . TYR A 1 228 ? 16.478 -2.808 -19.289 1.00 89.00 228 TYR A CA 1
ATOM 1860 C C . TYR A 1 228 ? 17.176 -3.082 -20.626 1.00 89.00 228 TYR A C 1
ATOM 1862 O O . TYR A 1 228 ? 16.502 -3.308 -21.628 1.00 89.00 228 TYR A O 1
ATOM 1870 N N . VAL A 1 229 ? 18.515 -3.089 -20.637 1.00 90.19 229 VAL A N 1
ATOM 1871 C CA . VAL A 1 229 ? 19.305 -3.393 -21.841 1.00 90.19 229 VAL A CA 1
ATOM 1872 C C . VAL A 1 229 ? 19.043 -4.823 -22.317 1.00 90.19 229 VAL A C 1
ATOM 1874 O O . VAL A 1 229 ? 18.819 -5.021 -23.508 1.00 90.19 229 VAL A O 1
ATOM 1877 N N . LEU A 1 230 ? 18.990 -5.798 -21.402 1.00 90.81 230 LEU A N 1
ATOM 1878 C CA . LEU A 1 230 ? 18.648 -7.186 -21.736 1.00 90.81 230 LEU A CA 1
ATOM 1879 C C . LEU A 1 230 ? 17.262 -7.305 -22.375 1.00 90.81 230 LEU A C 1
ATOM 1881 O O . LEU A 1 230 ? 17.118 -7.934 -23.415 1.00 90.81 230 LEU A O 1
ATOM 1885 N N . HIS A 1 231 ? 16.257 -6.657 -21.790 1.00 92.06 231 HIS A N 1
ATOM 1886 C CA . HIS A 1 231 ? 14.899 -6.685 -22.325 1.00 92.06 231 HIS A CA 1
ATOM 1887 C C . HIS A 1 231 ? 14.780 -5.985 -23.691 1.00 92.06 231 HIS A C 1
ATOM 1889 O O . HIS A 1 231 ? 13.975 -6.391 -24.527 1.00 92.06 231 HIS A O 1
ATOM 1895 N N . GLU A 1 232 ? 15.565 -4.935 -23.957 1.00 92.50 232 GLU A N 1
ATOM 1896 C CA . GLU A 1 232 ? 15.614 -4.341 -25.299 1.00 92.50 232 GLU A CA 1
ATOM 1897 C C . GLU A 1 232 ? 16.319 -5.245 -26.320 1.00 92.50 232 GLU A C 1
ATOM 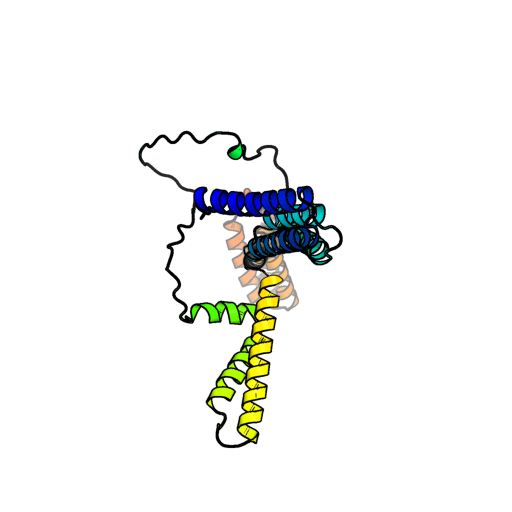1899 O O . GLU A 1 232 ? 15.848 -5.315 -27.455 1.00 92.50 232 GLU A O 1
ATOM 1904 N N . LEU A 1 233 ? 17.371 -5.978 -25.935 1.00 93.69 233 LEU A N 1
ATOM 1905 C CA . LEU A 1 233 ? 17.990 -6.997 -26.795 1.00 93.69 233 LEU A CA 1
ATOM 1906 C C . LEU A 1 233 ? 17.025 -8.149 -27.100 1.00 93.69 233 LEU A C 1
ATOM 1908 O O . LEU A 1 233 ? 16.845 -8.492 -28.263 1.00 93.69 233 LEU A O 1
ATOM 1912 N N . GLU A 1 234 ? 16.311 -8.663 -26.097 1.00 94.75 234 GLU A N 1
ATOM 1913 C CA . GLU A 1 234 ? 15.309 -9.720 -26.289 1.00 94.75 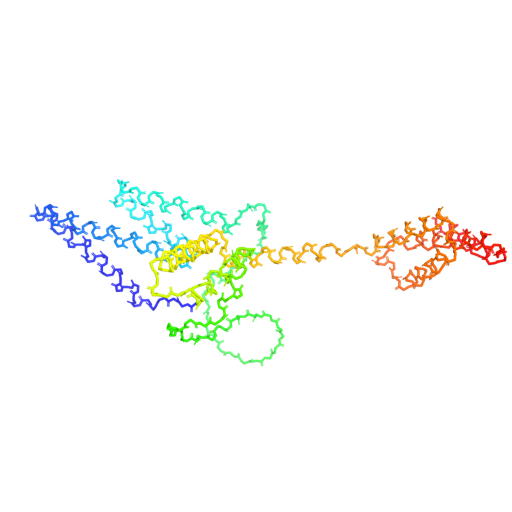234 GLU A CA 1
ATOM 1914 C C . GLU A 1 234 ? 14.215 -9.282 -27.277 1.00 94.75 234 GLU A C 1
ATOM 1916 O O . GLU A 1 234 ? 13.851 -10.023 -28.187 1.00 94.75 234 GLU A O 1
ATOM 1921 N N . LYS A 1 235 ? 13.740 -8.033 -27.177 1.00 94.88 235 LYS A N 1
ATOM 1922 C CA . LYS A 1 235 ? 12.790 -7.471 -28.151 1.00 94.88 235 LYS A CA 1
ATOM 1923 C C . LYS A 1 235 ? 13.358 -7.357 -29.562 1.00 94.88 235 LYS A C 1
ATOM 1925 O O . LYS A 1 235 ? 12.586 -7.356 -30.524 1.00 94.88 235 LYS A O 1
ATOM 1930 N N . ILE A 1 236 ? 14.661 -7.125 -29.702 1.00 95.44 236 ILE A N 1
ATOM 1931 C CA . ILE A 1 236 ? 15.314 -7.091 -31.011 1.00 95.44 236 ILE A CA 1
ATOM 1932 C C . ILE A 1 236 ? 15.304 -8.506 -31.585 1.00 95.44 236 ILE A C 1
ATOM 1934 O O . ILE A 1 236 ? 14.840 -8.678 -32.708 1.00 95.44 236 ILE A O 1
ATOM 1938 N N . ASP A 1 237 ? 15.679 -9.515 -30.803 1.00 95.00 237 ASP A N 1
ATOM 1939 C CA . ASP A 1 237 ? 15.676 -10.915 -31.235 1.00 95.00 237 ASP A CA 1
ATOM 1940 C C . ASP A 1 237 ? 14.272 -11.403 -31.618 1.00 95.00 237 ASP A C 1
ATOM 1942 O O . ASP A 1 237 ? 14.095 -12.049 -32.655 1.00 95.00 237 ASP A O 1
ATOM 1946 N N . THR A 1 238 ? 13.232 -11.023 -30.864 1.00 96.19 238 THR A N 1
ATOM 1947 C CA . THR A 1 238 ? 11.847 -11.327 -31.261 1.00 96.19 238 THR A CA 1
ATOM 1948 C C . THR A 1 238 ? 11.498 -10.683 -32.604 1.00 96.19 238 THR A C 1
ATOM 1950 O O . THR A 1 238 ? 10.927 -11.337 -33.466 1.00 96.19 238 THR A O 1
ATOM 1953 N N . LEU A 1 239 ? 11.904 -9.431 -32.849 1.00 94.75 239 LEU A N 1
ATOM 1954 C CA . LEU A 1 239 ? 11.649 -8.775 -34.139 1.00 94.75 239 LEU A CA 1
ATOM 1955 C C . LEU A 1 239 ? 12.437 -9.410 -35.290 1.00 94.75 239 LEU A C 1
ATOM 1957 O O . LEU A 1 239 ? 11.945 -9.449 -36.419 1.00 94.75 239 LEU A O 1
ATOM 1961 N N . MET A 1 240 ? 13.646 -9.900 -35.012 1.00 92.69 240 MET A N 1
ATOM 1962 C CA . MET A 1 240 ? 14.464 -10.626 -35.981 1.00 92.69 240 MET A CA 1
ATOM 1963 C C . MET A 1 240 ? 13.815 -11.963 -36.355 1.00 92.69 240 MET A C 1
ATOM 1965 O O . MET A 1 240 ? 13.731 -12.281 -37.540 1.00 92.69 240 MET A O 1
ATOM 1969 N N . THR A 1 241 ? 13.291 -12.713 -35.379 1.00 94.06 241 THR A N 1
ATOM 1970 C CA . THR A 1 241 ? 12.570 -13.977 -35.636 1.00 94.06 241 THR A CA 1
ATOM 1971 C C . THR A 1 241 ? 11.228 -13.767 -36.340 1.00 94.06 241 THR A C 1
ATOM 1973 O O . THR A 1 241 ? 10.844 -14.580 -37.177 1.00 94.06 241 THR A O 1
ATOM 1976 N N . GLU A 1 242 ? 10.545 -12.649 -36.081 1.00 93.56 242 GLU A N 1
ATOM 1977 C CA . GLU A 1 242 ? 9.327 -12.235 -36.793 1.00 93.56 242 GLU A CA 1
ATOM 1978 C C . GLU A 1 242 ? 9.597 -11.753 -38.234 1.00 93.56 242 GLU A C 1
ATOM 1980 O O . GLU A 1 242 ? 8.657 -11.502 -38.991 1.00 93.56 242 GLU A O 1
ATOM 1985 N N . GLY A 1 243 ? 10.867 -11.610 -38.633 1.00 91.94 243 GLY A N 1
ATOM 1986 C CA . GLY A 1 243 ? 11.271 -11.149 -39.964 1.00 91.94 243 GLY A CA 1
ATOM 1987 C C . GLY A 1 243 ? 11.133 -9.638 -40.176 1.00 91.94 243 GLY A C 1
ATOM 1988 O O . GLY A 1 243 ? 11.203 -9.148 -41.305 1.00 91.94 243 GLY A O 1
ATOM 1989 N N . ASN A 1 244 ? 10.932 -8.863 -39.106 1.00 94.62 244 ASN A N 1
ATOM 1990 C CA . ASN A 1 244 ? 10.772 -7.413 -39.178 1.00 94.62 244 ASN A CA 1
ATOM 1991 C C . ASN A 1 244 ? 12.119 -6.683 -39.026 1.00 94.62 244 ASN A C 1
ATOM 1993 O O . ASN A 1 244 ? 12.360 -5.930 -38.075 1.00 94.62 244 ASN A O 1
ATOM 1997 N N . TYR A 1 245 ? 13.004 -6.898 -40.000 1.00 94.38 245 TYR A N 1
ATOM 1998 C CA . TYR A 1 245 ? 14.404 -6.461 -39.948 1.00 94.38 245 TYR A CA 1
ATOM 1999 C C . TYR A 1 245 ? 14.583 -4.937 -39.930 1.00 94.38 245 TYR A C 1
ATOM 2001 O O . TYR A 1 245 ? 15.497 -4.428 -39.288 1.00 94.38 245 TYR A O 1
ATOM 2009 N N . GLN A 1 246 ? 13.697 -4.175 -40.583 1.00 93.62 246 GLN A N 1
ATOM 2010 C CA . GLN A 1 246 ? 13.785 -2.707 -40.597 1.00 93.62 246 GLN A CA 1
ATOM 2011 C C . GLN A 1 246 ? 13.522 -2.100 -39.212 1.00 93.62 246 GLN A C 1
ATOM 2013 O O . GLN A 1 246 ? 14.219 -1.177 -38.784 1.00 93.62 246 GLN A O 1
ATOM 2018 N N . VAL A 1 247 ? 12.519 -2.623 -38.498 1.00 94.81 247 VAL A N 1
ATOM 2019 C CA . VAL A 1 247 ? 12.180 -2.160 -37.147 1.00 94.81 247 VAL A CA 1
ATOM 2020 C C . VAL A 1 247 ? 13.222 -2.640 -36.142 1.00 94.81 247 VAL A C 1
ATOM 2022 O O . VAL A 1 247 ? 13.610 -1.855 -35.273 1.00 94.81 247 VAL A O 1
ATOM 2025 N N . ALA A 1 248 ? 13.709 -3.878 -36.283 1.00 95.50 248 ALA A N 1
ATOM 2026 C CA . ALA A 1 248 ? 14.817 -4.400 -35.488 1.00 95.50 248 ALA A CA 1
ATOM 2027 C C . ALA A 1 248 ? 16.052 -3.494 -35.613 1.00 95.50 248 ALA A C 1
ATOM 2029 O O . ALA A 1 248 ? 16.528 -2.976 -34.608 1.00 95.50 248 ALA A O 1
ATOM 2030 N N . LEU A 1 249 ? 16.469 -3.165 -36.840 1.00 94.50 249 LEU A N 1
ATOM 2031 C CA . LEU A 1 249 ? 17.600 -2.275 -37.114 1.00 94.50 249 LEU A CA 1
ATOM 2032 C C . LEU A 1 249 ? 17.450 -0.895 -36.454 1.00 94.50 249 LEU A C 1
ATOM 2034 O O . LEU A 1 249 ? 18.370 -0.398 -35.803 1.00 94.50 249 LEU A O 1
ATOM 2038 N N . ALA A 1 250 ? 16.273 -0.278 -36.582 1.00 95.31 250 ALA A N 1
ATOM 2039 C CA . ALA A 1 250 ? 16.001 1.020 -35.972 1.00 95.31 250 ALA A CA 1
ATOM 2040 C C . ALA A 1 250 ? 16.049 0.972 -34.434 1.00 95.31 250 ALA A C 1
ATOM 2042 O O . ALA A 1 250 ? 16.429 1.962 -33.805 1.00 95.31 250 ALA A O 1
ATOM 2043 N N . LYS A 1 251 ? 15.655 -0.149 -33.814 1.00 94.94 251 LYS A N 1
ATOM 2044 C CA . LYS A 1 251 ? 15.771 -0.349 -32.363 1.00 94.94 251 LYS A CA 1
ATOM 2045 C C . LYS A 1 251 ? 17.210 -0.617 -31.935 1.00 94.94 251 LYS A C 1
ATOM 2047 O O . LYS A 1 251 ? 17.649 0.003 -30.970 1.00 94.94 251 LYS A O 1
ATOM 2052 N N . SER A 1 252 ? 17.957 -1.436 -32.669 1.00 94.25 252 SER A N 1
ATOM 2053 C CA . SER A 1 252 ? 19.361 -1.728 -32.366 1.00 94.25 252 SER A CA 1
ATOM 2054 C C . SER A 1 252 ? 20.235 -0.473 -32.430 1.00 94.25 252 SER A C 1
ATOM 2056 O O . SER A 1 252 ? 21.030 -0.235 -31.529 1.00 94.25 252 SER A O 1
ATOM 2058 N N . LEU A 1 253 ? 20.025 0.410 -33.415 1.00 94.19 253 LEU A N 1
ATOM 2059 C CA . LEU A 1 253 ? 20.734 1.699 -33.491 1.00 94.19 253 LEU A CA 1
ATOM 2060 C C . LEU A 1 253 ? 20.395 2.634 -32.317 1.00 94.19 253 LEU A C 1
ATOM 2062 O O . LEU A 1 253 ? 21.268 3.325 -31.793 1.00 94.19 253 LEU A O 1
ATOM 2066 N N . LYS A 1 254 ? 19.134 2.642 -31.865 1.00 94.88 254 LYS A N 1
ATOM 2067 C CA . LYS A 1 254 ? 18.734 3.395 -30.664 1.00 94.88 254 LYS A CA 1
ATOM 2068 C C . LYS A 1 254 ? 19.399 2.829 -29.413 1.00 94.88 254 LYS A C 1
ATOM 2070 O O . LYS A 1 254 ? 19.901 3.606 -28.603 1.00 94.88 254 LYS A O 1
ATOM 2075 N N . LEU A 1 255 ? 19.428 1.505 -29.266 1.00 93.00 255 LEU A N 1
ATOM 2076 C CA . LEU A 1 255 ? 20.090 0.842 -28.146 1.00 93.00 255 LEU A CA 1
ATOM 2077 C C . LEU A 1 255 ? 2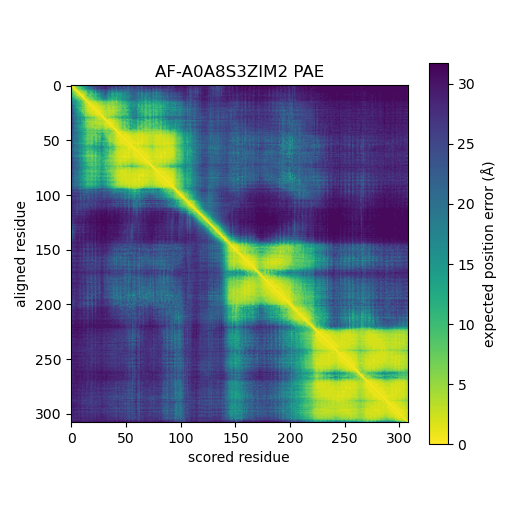1.595 1.140 -28.137 1.00 93.00 255 LEU A C 1
ATOM 2079 O O . LEU A 1 255 ? 22.138 1.450 -27.082 1.00 93.00 255 LEU A O 1
ATOM 2083 N N . LEU A 1 256 ? 22.240 1.159 -29.305 1.00 91.88 256 LEU A N 1
ATOM 2084 C CA . LEU A 1 256 ? 23.650 1.523 -29.438 1.00 91.88 256 LEU A CA 1
ATOM 2085 C C . LEU A 1 256 ? 23.922 2.952 -28.938 1.00 91.88 256 LEU A C 1
ATOM 2087 O O . LEU A 1 256 ? 24.789 3.144 -28.089 1.00 91.88 256 LEU A O 1
ATOM 2091 N N . SER A 1 257 ? 23.112 3.934 -29.355 1.00 91.25 257 SER A N 1
ATOM 2092 C CA . SER A 1 257 ? 23.242 5.321 -28.868 1.00 91.25 257 SER A CA 1
ATOM 2093 C C . SER A 1 257 ? 23.035 5.452 -27.351 1.00 91.25 257 SER A C 1
ATOM 2095 O O . SER A 1 257 ? 23.643 6.296 -26.693 1.00 91.25 257 SER A O 1
ATOM 2097 N N . LEU A 1 258 ? 22.194 4.589 -26.769 1.00 89.81 258 LEU A N 1
ATOM 2098 C CA . LEU A 1 258 ? 21.976 4.532 -25.327 1.00 89.81 258 LEU A CA 1
ATOM 2099 C C . LEU A 1 258 ? 23.203 3.948 -24.606 1.00 89.81 258 LEU A C 1
ATOM 2101 O O . LEU A 1 258 ? 23.616 4.474 -23.574 1.00 89.81 258 LEU A O 1
ATOM 2105 N N . LEU A 1 259 ? 23.804 2.893 -25.166 1.00 89.62 259 LEU A N 1
ATOM 2106 C CA . LEU A 1 259 ? 25.007 2.245 -24.638 1.00 89.62 259 LEU A CA 1
ATOM 2107 C C . LEU A 1 259 ? 26.235 3.159 -24.678 1.00 89.62 259 LEU A C 1
ATOM 2109 O O . LEU A 1 259 ? 27.026 3.155 -23.732 1.00 89.62 259 LEU A O 1
ATOM 2113 N N . GLU A 1 260 ? 26.374 3.987 -25.712 1.00 87.19 260 GLU A N 1
ATOM 2114 C CA . GLU A 1 260 ? 27.421 5.012 -25.793 1.00 87.19 260 GLU A CA 1
ATOM 2115 C C . GLU A 1 260 ? 27.345 6.000 -24.620 1.00 87.19 260 GLU A C 1
ATOM 2117 O O . GLU A 1 260 ? 28.377 6.341 -24.039 1.00 87.19 260 GLU A O 1
ATOM 2122 N N . GLY A 1 261 ? 26.128 6.378 -24.210 1.00 83.56 261 GLY A N 1
ATOM 2123 C CA . GLY A 1 261 ? 25.876 7.286 -23.089 1.00 83.56 261 GLY A CA 1
ATOM 2124 C C . GLY A 1 261 ? 26.101 6.689 -21.693 1.00 83.56 261 GLY A C 1
ATOM 2125 O O . GLY A 1 261 ? 26.184 7.443 -20.720 1.00 83.56 261 GLY A O 1
ATOM 2126 N N . TYR A 1 262 ? 26.217 5.363 -21.559 1.00 85.88 262 TYR A N 1
ATOM 2127 C CA . TYR A 1 262 ? 26.469 4.720 -20.267 1.00 85.88 262 TYR A CA 1
ATOM 2128 C C . TYR A 1 262 ? 27.958 4.686 -19.909 1.00 85.88 262 TYR A C 1
ATOM 2130 O O . TYR A 1 262 ? 28.829 4.406 -20.738 1.00 85.88 262 TYR A O 1
ATOM 2138 N N . THR A 1 263 ? 28.243 4.919 -18.626 1.00 77.50 263 THR A N 1
ATOM 2139 C CA . THR A 1 263 ? 29.586 4.771 -18.041 1.00 77.50 263 THR A CA 1
ATOM 2140 C C . THR A 1 263 ? 29.786 3.356 -17.497 1.00 77.50 263 THR A C 1
ATOM 2142 O O . THR A 1 263 ? 28.826 2.699 -17.099 1.00 77.50 263 THR A O 1
ATOM 2145 N N . GLU A 1 264 ? 31.034 2.891 -17.437 1.00 73.69 264 GLU A N 1
ATOM 2146 C CA . GLU A 1 264 ? 31.401 1.535 -16.983 1.00 73.69 264 GLU A CA 1
ATOM 2147 C C . GLU A 1 264 ? 30.919 1.229 -15.549 1.00 73.69 264 GLU A C 1
ATOM 2149 O O . GLU A 1 264 ? 30.511 0.114 -15.239 1.00 73.69 264 GLU A O 1
ATOM 2154 N N . ASN A 1 265 ? 30.805 2.262 -14.706 1.00 70.38 265 ASN A N 1
ATOM 2155 C CA . ASN A 1 265 ? 30.243 2.162 -13.355 1.00 70.38 265 ASN A CA 1
ATOM 2156 C C . ASN A 1 265 ? 28.731 1.851 -13.322 1.00 70.38 265 ASN A C 1
ATOM 2158 O O . ASN A 1 265 ? 28.226 1.372 -12.310 1.00 70.38 265 ASN A O 1
ATOM 2162 N N . GLN A 1 266 ? 27.987 2.167 -14.388 1.00 74.38 266 GLN A N 1
ATOM 2163 C CA . GLN A 1 266 ? 26.536 1.942 -14.484 1.00 74.38 266 GLN A CA 1
ATOM 2164 C C . GLN A 1 266 ? 26.189 0.611 -15.164 1.00 74.38 266 GLN A C 1
ATOM 2166 O O . GLN A 1 266 ? 25.090 0.091 -14.957 1.00 74.38 266 GLN A O 1
ATOM 2171 N N . LEU A 1 267 ? 27.109 0.077 -15.974 1.00 75.88 267 LEU A N 1
ATOM 2172 C CA . LEU A 1 267 ? 26.982 -1.194 -16.683 1.00 75.88 267 LEU A CA 1
ATOM 2173 C C . LEU A 1 267 ? 28.340 -1.918 -16.694 1.00 75.88 267 LEU A C 1
ATOM 2175 O O . LEU A 1 267 ? 29.131 -1.704 -17.614 1.00 75.88 267 LEU A O 1
ATOM 2179 N N . PRO A 1 268 ? 28.583 -2.824 -15.727 1.00 75.56 268 PRO A N 1
ATOM 2180 C CA . PRO A 1 268 ? 29.825 -3.6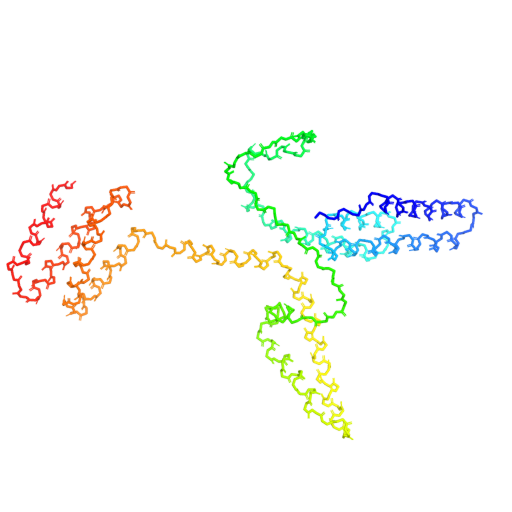00 -15.638 1.00 75.56 268 PRO A CA 1
ATOM 2181 C C . PRO A 1 268 ? 30.132 -4.467 -16.872 1.00 75.56 268 PRO A C 1
ATOM 2183 O O . PRO A 1 268 ? 31.259 -4.899 -17.059 1.00 75.56 268 PRO A O 1
ATOM 2186 N N . SER A 1 269 ? 29.136 -4.723 -17.727 1.00 80.44 269 SER A N 1
ATOM 2187 C CA . SER A 1 269 ? 29.238 -5.538 -18.945 1.00 80.44 269 SER A CA 1
ATOM 2188 C C . SER A 1 269 ? 28.924 -4.743 -20.219 1.00 80.44 269 SER A C 1
ATOM 2190 O O . SER A 1 269 ? 28.356 -5.287 -21.166 1.00 80.44 269 SER A O 1
ATOM 2192 N N . LYS A 1 270 ? 29.256 -3.442 -20.249 1.00 86.12 270 LYS A N 1
ATOM 2193 C CA . LYS A 1 270 ? 28.986 -2.558 -21.399 1.00 86.12 270 LYS A CA 1
ATOM 2194 C C . LYS A 1 270 ? 29.484 -3.153 -22.722 1.00 86.12 270 LYS A C 1
ATOM 2196 O O . LYS A 1 270 ? 28.714 -3.177 -23.675 1.00 86.12 270 LYS A O 1
ATOM 2201 N N . MET A 1 271 ? 30.717 -3.669 -22.749 1.00 85.38 271 MET A N 1
ATOM 2202 C CA . MET A 1 271 ? 31.340 -4.217 -23.963 1.00 85.38 271 MET A CA 1
ATOM 2203 C C . MET A 1 271 ? 30.570 -5.411 -24.550 1.00 85.38 271 MET A C 1
ATOM 2205 O O . MET A 1 271 ? 30.381 -5.489 -25.760 1.00 85.38 271 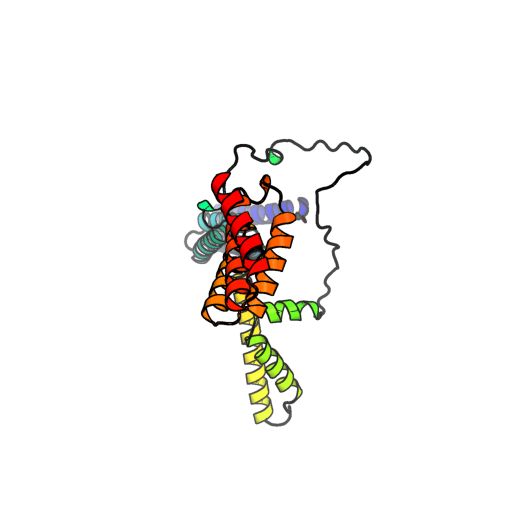MET A O 1
ATOM 2209 N N . ILE A 1 272 ? 30.048 -6.300 -23.696 1.00 88.56 272 ILE A N 1
ATOM 2210 C CA . ILE A 1 272 ? 29.241 -7.452 -24.133 1.00 88.56 272 ILE A CA 1
ATOM 2211 C C . ILE A 1 272 ? 27.949 -6.972 -24.803 1.00 88.56 272 ILE A C 1
ATOM 2213 O O . ILE A 1 272 ? 27.556 -7.479 -25.850 1.00 88.56 272 ILE A O 1
ATOM 2217 N N . PHE A 1 273 ? 27.293 -5.964 -24.224 1.00 91.25 273 PHE A N 1
ATOM 2218 C CA . PHE A 1 273 ? 26.066 -5.416 -24.797 1.00 91.25 273 PHE A CA 1
ATOM 2219 C C . PHE A 1 273 ? 26.311 -4.659 -26.100 1.00 91.25 273 PHE A C 1
ATOM 2221 O O . PHE A 1 273 ? 25.483 -4.736 -27.008 1.00 91.25 273 PHE A O 1
ATOM 2228 N N . THR A 1 274 ? 27.434 -3.948 -26.223 1.00 90.88 274 THR A N 1
ATOM 2229 C CA . THR A 1 274 ? 27.796 -3.271 -27.474 1.00 90.88 274 THR A CA 1
ATOM 2230 C C . THR A 1 274 ? 28.129 -4.271 -28.577 1.00 90.88 274 THR A C 1
ATOM 2232 O O . THR A 1 274 ? 27.633 -4.093 -29.686 1.00 90.88 274 THR A O 1
ATOM 2235 N N . ALA A 1 275 ? 28.868 -5.343 -28.267 1.00 91.88 275 ALA A N 1
ATOM 2236 C CA . ALA A 1 275 ? 29.141 -6.444 -29.195 1.00 91.88 275 ALA A CA 1
ATOM 2237 C C . ALA A 1 275 ? 27.832 -7.081 -29.692 1.00 91.88 275 ALA A C 1
ATOM 2239 O O . ALA A 1 275 ? 27.507 -7.011 -30.875 1.00 91.88 275 ALA A O 1
ATOM 2240 N N . ALA A 1 276 ? 26.977 -7.535 -28.766 1.00 92.62 276 ALA A N 1
ATOM 2241 C CA . ALA A 1 276 ? 25.677 -8.121 -29.099 1.00 92.62 276 ALA A CA 1
ATOM 2242 C C . ALA A 1 276 ? 24.799 -7.186 -29.957 1.00 92.62 276 ALA A C 1
ATOM 2244 O O . ALA A 1 276 ? 24.169 -7.624 -30.920 1.00 92.62 276 ALA A O 1
ATOM 2245 N N . THR A 1 277 ? 24.794 -5.881 -29.659 1.00 94.31 277 THR A N 1
ATOM 2246 C CA . THR A 1 277 ? 24.045 -4.893 -30.451 1.00 94.31 277 THR A CA 1
ATOM 2247 C C . THR A 1 277 ? 24.626 -4.737 -31.863 1.00 94.31 277 THR A C 1
ATOM 2249 O O . THR A 1 277 ? 23.860 -4.669 -32.825 1.00 94.31 277 THR A O 1
ATOM 2252 N N . HIS A 1 278 ? 25.955 -4.711 -32.022 1.00 95.00 278 HIS A N 1
ATOM 2253 C CA . HIS A 1 278 ? 26.610 -4.672 -33.336 1.00 95.00 278 HIS A CA 1
ATOM 2254 C C . HIS A 1 278 ? 26.358 -5.944 -34.149 1.00 95.00 278 HIS A C 1
ATOM 2256 O O . HIS A 1 278 ? 26.036 -5.845 -35.335 1.00 95.00 278 HIS A O 1
ATOM 2262 N N . SER A 1 279 ? 26.392 -7.109 -33.503 1.00 94.81 279 SER A N 1
ATOM 2263 C CA . SER A 1 279 ? 26.050 -8.396 -34.111 1.00 94.81 279 SER A CA 1
ATOM 2264 C C . SER A 1 279 ? 24.607 -8.415 -34.642 1.00 94.81 279 SER A C 1
ATOM 2266 O O . SER A 1 279 ? 24.354 -8.807 -35.788 1.00 94.81 279 SER A O 1
ATOM 2268 N N . ALA A 1 280 ? 23.654 -7.886 -33.862 1.00 94.38 280 ALA A N 1
ATOM 2269 C CA . ALA A 1 280 ? 22.256 -7.751 -34.272 1.00 94.38 280 ALA A CA 1
ATOM 2270 C C . ALA A 1 280 ? 22.066 -6.755 -35.435 1.00 94.38 280 ALA A C 1
ATOM 2272 O O . ALA A 1 280 ? 21.262 -7.002 -36.335 1.00 94.38 280 ALA A O 1
ATOM 2273 N N . ILE A 1 281 ? 22.813 -5.642 -35.458 1.00 95.06 281 ILE A N 1
ATOM 2274 C CA . ILE A 1 281 ? 22.788 -4.669 -36.568 1.00 95.06 281 ILE A CA 1
ATOM 2275 C C . ILE A 1 281 ? 23.347 -5.292 -37.853 1.00 95.06 281 ILE A C 1
ATOM 2277 O O . ILE A 1 281 ? 22.731 -5.144 -38.911 1.00 95.06 281 ILE A O 1
ATOM 2281 N N . GLY A 1 282 ? 24.485 -5.989 -37.766 1.00 95.75 282 GLY A N 1
ATOM 2282 C CA . GLY A 1 282 ? 25.098 -6.684 -38.899 1.00 95.75 282 GLY A CA 1
ATOM 2283 C C . GLY A 1 282 ? 24.142 -7.709 -39.506 1.00 95.75 282 GLY A C 1
ATOM 2284 O O . GLY A 1 282 ? 23.854 -7.654 -40.702 1.00 95.75 282 GLY A O 1
ATOM 2285 N N . SER A 1 283 ? 23.527 -8.532 -38.651 1.00 94.06 283 SER A N 1
ATOM 2286 C CA . SER A 1 283 ? 22.524 -9.528 -39.050 1.00 94.06 283 SER A CA 1
ATOM 2287 C C . SER A 1 283 ? 21.299 -8.885 -39.715 1.00 94.06 283 SER A C 1
ATOM 2289 O O . SER A 1 283 ? 20.843 -9.340 -40.760 1.00 94.06 283 SER A O 1
ATOM 2291 N N . ALA A 1 284 ? 20.785 -7.776 -39.174 1.00 95.62 284 ALA A N 1
ATOM 2292 C CA . ALA A 1 284 ? 19.657 -7.064 -39.775 1.00 95.62 284 ALA A CA 1
ATOM 2293 C C . ALA A 1 284 ? 20.004 -6.445 -41.143 1.00 95.62 284 ALA A C 1
ATOM 2295 O O . ALA A 1 284 ? 19.192 -6.502 -42.067 1.00 95.62 284 ALA A O 1
ATOM 2296 N N . TYR A 1 285 ? 21.203 -5.875 -41.316 1.00 96.44 285 TYR A N 1
ATOM 2297 C CA . TYR A 1 285 ? 21.649 -5.368 -42.620 1.00 96.44 285 TYR A CA 1
ATOM 2298 C C . TYR A 1 285 ? 21.900 -6.482 -43.637 1.00 96.44 285 TYR A C 1
ATOM 2300 O O . TYR A 1 285 ? 21.619 -6.283 -44.823 1.00 96.44 285 TYR A O 1
ATOM 2308 N N . PHE A 1 286 ? 22.388 -7.637 -43.183 1.00 95.75 286 PHE A N 1
ATOM 2309 C CA . PHE A 1 286 ? 22.581 -8.819 -44.013 1.00 95.75 286 PHE A CA 1
ATOM 2310 C C . PHE A 1 286 ? 21.250 -9.292 -44.614 1.00 95.75 286 PHE A C 1
ATOM 2312 O O . PHE A 1 286 ? 21.143 -9.426 -45.835 1.00 95.75 286 PHE A O 1
ATOM 2319 N N . GLU A 1 287 ? 20.205 -9.413 -43.789 1.00 94.12 287 GLU A N 1
ATOM 2320 C CA . GLU A 1 287 ? 18.854 -9.783 -44.241 1.00 94.12 287 GLU A CA 1
ATOM 2321 C C . GLU A 1 287 ? 18.219 -8.718 -45.154 1.00 94.12 287 GLU A C 1
ATOM 2323 O O . GLU A 1 287 ? 17.500 -9.028 -46.106 1.00 94.12 287 GLU A O 1
ATOM 2328 N N . LEU A 1 288 ? 18.553 -7.439 -44.945 1.00 93.94 288 LEU A N 1
ATOM 2329 C CA . LEU A 1 288 ? 18.165 -6.332 -45.829 1.00 93.94 288 LEU A CA 1
ATOM 2330 C C . LEU A 1 288 ? 19.020 -6.226 -47.109 1.00 93.94 288 LEU A C 1
ATOM 2332 O O . LEU A 1 288 ? 18.826 -5.292 -47.890 1.00 93.94 288 LEU A O 1
ATOM 2336 N N . LYS A 1 289 ? 19.942 -7.172 -47.348 1.00 94.12 289 LYS A N 1
ATOM 2337 C CA . LYS A 1 289 ? 20.859 -7.238 -48.506 1.00 94.12 289 LYS A CA 1
ATOM 2338 C C . LYS A 1 289 ? 21.818 -6.051 -48.626 1.00 94.12 289 LYS A C 1
ATOM 2340 O O . LYS A 1 289 ? 22.327 -5.760 -49.709 1.00 94.12 289 LYS A O 1
ATOM 2345 N N . ASN A 1 290 ? 22.087 -5.360 -47.521 1.00 94.00 290 ASN A N 1
ATOM 2346 C CA . ASN A 1 290 ? 23.086 -4.300 -47.458 1.00 94.00 290 ASN A CA 1
ATOM 2347 C C . ASN A 1 290 ? 24.411 -4.855 -46.924 1.00 94.00 290 ASN A C 1
ATOM 2349 O O . ASN A 1 290 ? 24.816 -4.590 -45.793 1.00 94.00 290 ASN A O 1
ATOM 2353 N N . TYR A 1 291 ? 25.076 -5.639 -47.769 1.00 94.19 291 TYR A N 1
ATOM 2354 C CA . TYR A 1 291 ? 26.326 -6.325 -47.448 1.00 94.19 291 TYR A CA 1
ATOM 2355 C C . TYR A 1 291 ? 27.483 -5.424 -46.982 1.00 94.19 291 TYR A C 1
ATOM 2357 O O . TYR A 1 291 ? 28.115 -5.807 -46.002 1.00 94.19 291 TYR A O 1
ATOM 2365 N N . PRO A 1 292 ? 27.759 -4.239 -47.574 1.00 95.56 292 PRO A N 1
ATOM 2366 C CA . PRO A 1 292 ? 28.912 -3.447 -47.139 1.00 95.56 292 PRO A CA 1
ATOM 2367 C C . PRO A 1 292 ? 28.763 -2.958 -45.693 1.00 95.56 292 PRO A C 1
ATOM 2369 O O . PRO A 1 292 ? 29.704 -3.023 -44.914 1.00 95.56 292 PRO A O 1
ATOM 2372 N N . LYS A 1 293 ? 27.557 -2.540 -45.292 1.00 92.81 293 LYS A N 1
ATOM 2373 C CA . LYS A 1 293 ? 27.304 -2.117 -43.906 1.00 92.81 293 LYS A CA 1
ATOM 2374 C C . LYS A 1 293 ? 27.252 -3.288 -42.931 1.00 92.81 293 LYS A C 1
ATOM 2376 O O . LYS A 1 293 ? 27.609 -3.130 -41.767 1.00 92.81 293 LYS A O 1
ATOM 2381 N N . ALA A 1 294 ? 26.780 -4.448 -43.387 1.00 95.12 294 ALA A N 1
ATOM 2382 C CA . ALA A 1 294 ? 26.799 -5.657 -42.574 1.00 95.12 294 ALA A CA 1
ATOM 2383 C C . ALA A 1 294 ? 28.243 -6.055 -42.230 1.00 95.12 294 ALA A C 1
ATOM 2385 O O . ALA A 1 294 ? 28.542 -6.305 -41.066 1.00 95.12 294 ALA A O 1
ATOM 2386 N N . GLU A 1 295 ? 29.142 -6.032 -43.218 1.00 94.38 295 GLU A N 1
ATOM 2387 C CA . GLU A 1 295 ? 30.568 -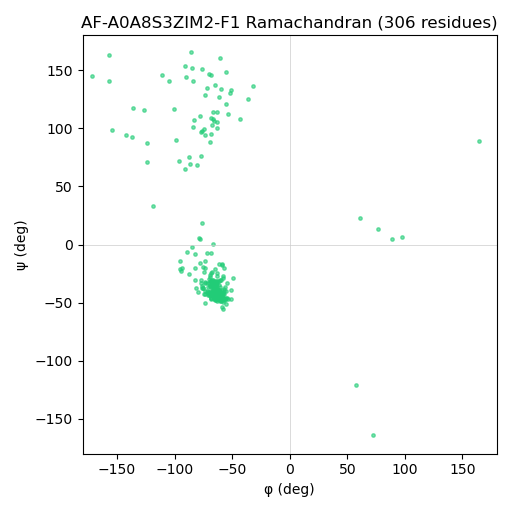6.319 -43.035 1.00 94.38 295 GLU A CA 1
ATOM 2388 C C . GLU A 1 295 ? 31.218 -5.372 -42.019 1.00 94.38 295 GLU A C 1
ATOM 2390 O O . GLU A 1 295 ? 31.835 -5.841 -41.065 1.00 94.38 295 GLU A O 1
ATOM 2395 N N . GLU A 1 296 ? 31.010 -4.056 -42.154 1.00 95.38 296 GLU A N 1
ATOM 2396 C CA . GLU A 1 296 ? 31.537 -3.061 -41.207 1.00 95.38 296 GLU A CA 1
ATOM 2397 C C . GLU A 1 296 ? 31.140 -3.374 -39.756 1.00 95.38 296 GLU A C 1
ATOM 2399 O O . GLU A 1 296 ? 31.982 -3.368 -38.857 1.00 95.38 296 GLU A O 1
ATOM 2404 N N . HIS A 1 297 ? 29.865 -3.687 -39.513 1.00 94.31 297 HIS A N 1
ATOM 2405 C CA . HIS A 1 297 ? 29.381 -3.972 -38.163 1.00 94.31 297 HIS A CA 1
ATOM 2406 C C . HIS A 1 297 ? 29.837 -5.333 -37.622 1.00 94.31 297 HIS A C 1
ATOM 2408 O O . HIS A 1 297 ? 30.098 -5.433 -36.424 1.00 94.31 297 HIS A O 1
ATOM 2414 N N . HIS A 1 298 ? 29.994 -6.350 -38.474 1.00 94.44 298 HIS A N 1
ATOM 2415 C CA . HIS A 1 298 ? 30.561 -7.638 -38.064 1.00 94.44 298 HIS A CA 1
ATOM 2416 C C . HIS A 1 298 ? 32.057 -7.542 -37.733 1.00 94.44 298 HIS A C 1
ATOM 2418 O O . HIS A 1 298 ? 32.510 -8.186 -36.790 1.00 94.44 298 HIS A O 1
ATOM 2424 N N . LEU A 1 299 ? 32.817 -6.706 -38.448 1.00 94.75 299 LEU A N 1
ATOM 2425 C CA . LEU A 1 299 ? 34.223 -6.443 -38.121 1.00 94.75 299 LEU A CA 1
ATOM 2426 C C . LEU A 1 299 ? 34.372 -5.730 -36.772 1.00 94.75 299 LEU A C 1
ATOM 2428 O O . LEU A 1 299 ? 35.288 -6.036 -36.013 1.00 94.75 299 LEU A O 1
ATOM 2432 N N . ILE A 1 300 ? 33.462 -4.805 -36.452 1.00 93.00 300 ILE A N 1
ATOM 2433 C CA . ILE A 1 300 ? 33.441 -4.130 -35.147 1.00 93.00 300 ILE A CA 1
ATOM 2434 C C . ILE A 1 300 ? 33.109 -5.120 -34.024 1.00 93.00 300 ILE A C 1
ATOM 2436 O O . ILE A 1 300 ? 33.781 -5.108 -32.997 1.00 93.00 300 ILE A O 1
ATOM 2440 N N . ASP A 1 301 ? 32.109 -5.986 -34.213 1.00 92.94 301 ASP A N 1
ATOM 2441 C CA . ASP A 1 301 ? 31.754 -7.042 -33.252 1.00 92.94 301 ASP A CA 1
ATOM 2442 C C . ASP A 1 301 ? 32.949 -7.972 -32.976 1.00 92.94 301 ASP A C 1
ATOM 2444 O O . ASP A 1 301 ? 33.311 -8.199 -31.821 1.00 92.94 301 ASP A O 1
ATOM 2448 N N . LEU A 1 302 ? 33.644 -8.406 -34.036 1.00 92.31 302 LEU A N 1
ATOM 2449 C CA . LEU A 1 302 ? 34.866 -9.206 -33.932 1.00 92.31 302 LEU A CA 1
ATOM 2450 C C . LEU A 1 302 ? 35.966 -8.474 -33.152 1.00 92.31 302 LEU A C 1
ATOM 2452 O O . LEU A 1 302 ? 36.545 -9.045 -32.233 1.00 92.31 302 LEU A O 1
ATOM 2456 N N . ALA A 1 303 ? 36.216 -7.200 -33.465 1.00 93.00 303 ALA A N 1
ATOM 2457 C CA . ALA A 1 303 ? 37.234 -6.403 -32.784 1.00 93.00 303 ALA A CA 1
ATOM 2458 C C . ALA A 1 303 ? 36.934 -6.206 -31.287 1.00 93.00 303 ALA A C 1
ATOM 2460 O O . ALA A 1 303 ? 37.859 -6.154 -30.479 1.00 93.00 303 ALA A O 1
ATOM 2461 N N . ILE A 1 304 ? 35.657 -6.096 -30.902 1.00 89.19 304 ILE A N 1
ATOM 2462 C CA . ILE A 1 304 ? 35.251 -6.028 -29.490 1.00 89.19 304 ILE A CA 1
ATOM 2463 C C . ILE A 1 304 ? 35.431 -7.396 -28.817 1.00 89.19 304 ILE A C 1
ATOM 2465 O O . ILE A 1 304 ? 35.897 -7.453 -27.681 1.00 89.19 304 ILE A O 1
ATOM 2469 N N . GLY A 1 305 ? 35.101 -8.488 -29.513 1.00 83.94 305 GLY A N 1
ATOM 2470 C CA . GLY A 1 305 ? 35.296 -9.853 -29.022 1.00 83.94 305 GLY A CA 1
ATOM 2471 C C . GLY A 1 305 ? 36.766 -10.228 -28.810 1.00 83.94 305 GLY A C 1
ATOM 2472 O O . GLY A 1 305 ? 37.075 -10.945 -27.867 1.00 83.94 305 GLY A O 1
ATOM 2473 N N . GLU A 1 306 ? 37.678 -9.712 -29.637 1.00 86.69 306 GLU A N 1
ATOM 2474 C CA . GLU A 1 306 ? 39.130 -9.914 -29.497 1.00 86.69 306 GLU A CA 1
ATOM 2475 C C . GLU A 1 306 ? 39.757 -9.113 -28.343 1.00 86.69 306 GLU A C 1
ATOM 2477 O O . GLU A 1 306 ? 40.853 -9.437 -27.887 1.00 86.69 306 GLU A O 1
ATOM 2482 N N . GLN A 1 307 ? 39.086 -8.058 -27.872 1.00 78.25 307 GLN A N 1
ATOM 2483 C CA . GLN A 1 307 ? 39.535 -7.230 -26.744 1.00 78.25 307 GLN A CA 1
ATOM 2484 C C . GLN A 1 307 ? 39.123 -7.790 -25.373 1.00 78.25 307 GLN A C 1
ATOM 2486 O O . GLN A 1 307 ? 39.457 -7.187 -24.350 1.00 78.25 307 GLN A O 1
ATOM 2491 N N . TRP A 1 308 ? 38.390 -8.905 -25.356 1.00 61.62 308 TRP A N 1
ATOM 2492 C CA . TRP A 1 308 ? 37.842 -9.560 -24.168 1.00 61.62 308 TRP A CA 1
ATOM 2493 C C . TRP A 1 308 ? 38.707 -10.742 -23.720 1.00 61.62 308 TRP A C 1
ATOM 2495 O O . TRP A 1 308 ? 38.937 -10.859 -22.494 1.00 61.62 308 TRP A O 1
#

Mean predicted aligned error: 20.31 Å

Sequence (308 aa):
MFGLPEEEEEKIRGAYDSYKAEADKLLNNGDYKEAINQYTYVSHGMFQKAEAFFNQGDFEMALVFYHRGHNVRPDLHNFRLGIRKAQEAIFNCVGTPDRVKLTMTGDLSCFYPSDEKKSRNKGVGCTKKTRIIMKRIRPTEKPGNERTIKQMLGDLYGDRQYLEKLLRETDTTTETGLNIRNLAQHGLSYLNKKKELWQQVKPVYARKYEERVALNRQKAAKISTHEYVLHELEKIDTLMTEGNYQVALAKSLKLLSLLEGYTENQLPSKMIFTAATHSAIGSAYFELKNYPKAEEHHLIDLAIGEQW